Protein AF-A0A938SRJ6-F1 (afdb_monomer)

pLDDT: mean 88.6, std 13.09, range [36.12, 98.5]

Radius of gyration: 22.59 Å; Cα contacts (8 Å, |Δi|>4): 230; chains: 1; bounding box: 48×42×86 Å

Solvent-accessible surface area (backbone atoms only — not comparable to full-atom values): 13276 Å² total; per-residue (Å²): 135,85,82,79,75,79,74,80,74,81,72,75,69,64,81,88,74,80,74,77,59,93,88,55,63,58,39,62,91,54,76,92,44,53,74,89,40,70,68,36,40,35,48,50,51,52,51,52,49,50,35,39,73,71,35,48,57,42,36,46,51,25,49,54,27,57,78,69,68,32,87,68,43,75,51,17,49,50,44,50,68,70,60,79,84,87,68,61,90,83,60,88,69,85,58,56,61,95,86,41,47,44,58,61,59,54,68,66,58,54,48,43,59,56,58,71,62,39,69,66,84,83,76,55,38,51,48,88,75,54,67,32,58,40,44,34,64,63,51,51,53,52,44,43,74,74,47,45,73,58,54,88,67,63,93,93,37,91,50,82,75,53,73,47,58,66,70,62,50,32,51,45,59,52,52,49,25,46,43,58,43,47,46,41,57,63,47,96,74,42,36,82,87,29,79,90,41,43,60,32,54,53,50,24,52,57,48,45,70,74,39,52,67,35,37,63,74,69,75,106

Sequence (220 aa):
MSKKKRQPTPERPGPIRWEFGPEIPTHDFFEEQDLDDIFDVDEAVANFIFDMEHRSFLAWEAVVCHEQGVPLTRQQRAALSELINFGDPDDEQILYIDEIPRTTEPWYEIFRKIVSRLLVQPFRTLDAYTEAQHDGWRNLVHCLNKHGDGLSLPQGATSPVQVIPADLRHRLDLQDCFSELSGLGQFVGSTLESEDEQYCVDDFINILRTRKEAVEFLDL

Secondary structure (DSSP, 8-state):
----PPPPPPPPPPPP-----TTS-EE-TTTT--TTSHHHHHHHHHHHHHHHHTTHHHHHHHHHHHHTTPPPPHHHHHHHHH----S-TT-----EETTEEEESS-HHHHHHHHHTTT--SS--TTS---HIIIIIHHHHHHHHHHH-TTPPPPTT-SSGGGGS-HHHHHHHHHHTTGGGGTTTTSSTT-STTSGGGHHHHHHHHHHHTT-HHHHHHHT-

Mean predicted aligned error: 6.99 Å

Structure (mmCIF, N/CA/C/O backbone):
data_AF-A0A938SRJ6-F1
#
_entry.id   AF-A0A938SRJ6-F1
#
loop_
_atom_site.group_PDB
_atom_site.id
_atom_site.type_symbol
_atom_site.label_atom_id
_atom_site.label_alt_id
_atom_site.label_comp_id
_atom_site.label_asym_id
_atom_site.label_entity_id
_atom_site.label_seq_id
_atom_site.pdbx_PDB_ins_code
_atom_site.Cartn_x
_atom_site.Cartn_y
_atom_site.Cartn_z
_atom_site.occupancy
_atom_site.B_iso_or_equiv
_atom_site.auth_seq_id
_atom_site.auth_comp_id
_atom_site.auth_asym_id
_atom_site.auth_atom_id
_atom_site.pdbx_PDB_model_num
ATOM 1 N N . MET A 1 1 ? -13.211 -28.287 53.934 1.00 41.09 1 MET A N 1
ATOM 2 C CA . MET A 1 1 ? -12.077 -27.968 53.038 1.00 41.09 1 MET A CA 1
ATOM 3 C C . MET A 1 1 ? -12.634 -27.379 51.748 1.00 41.09 1 MET A C 1
ATOM 5 O O . MET A 1 1 ? -13.206 -28.114 50.952 1.00 41.09 1 MET A O 1
ATOM 9 N N . SER A 1 2 ? -12.571 -26.054 51.590 1.00 36.12 2 SER A N 1
ATOM 10 C CA . SER A 1 2 ? -13.092 -25.360 50.403 1.00 36.12 2 SER A CA 1
ATOM 11 C C . SER A 1 2 ? -12.205 -25.615 49.189 1.00 36.12 2 SER A C 1
ATOM 13 O O . SER A 1 2 ? -11.006 -25.343 49.219 1.00 36.12 2 SER A O 1
ATOM 15 N N . LYS A 1 3 ? -12.810 -26.116 48.109 1.00 42.12 3 LYS A N 1
ATOM 16 C CA . LYS A 1 3 ? -12.180 -26.228 46.791 1.00 42.12 3 LYS A CA 1
ATOM 17 C C . LYS A 1 3 ? -11.904 -24.814 46.268 1.00 42.12 3 LYS A C 1
ATOM 19 O O . LYS A 1 3 ? -12.839 -24.089 45.938 1.00 42.12 3 LYS A O 1
ATOM 24 N N . LYS A 1 4 ? -10.630 -24.417 46.198 1.00 42.31 4 LYS A N 1
ATOM 25 C CA . LYS A 1 4 ? -10.198 -23.222 45.457 1.00 42.31 4 LYS A CA 1
ATOM 26 C C . LYS A 1 4 ? -10.596 -23.417 43.989 1.00 42.31 4 LYS A C 1
ATOM 28 O O . LYS A 1 4 ? -10.034 -24.279 43.315 1.00 42.31 4 LYS A O 1
ATOM 33 N N . LYS A 1 5 ? -11.579 -22.646 43.509 1.00 45.59 5 LYS A N 1
ATOM 34 C CA . LYS A 1 5 ? -11.838 -22.491 42.071 1.00 45.59 5 LYS A CA 1
ATOM 35 C C . LYS A 1 5 ? -10.554 -21.945 41.444 1.00 45.59 5 LYS A C 1
ATOM 37 O O . LYS A 1 5 ? -10.059 -20.909 41.881 1.00 45.59 5 LYS A O 1
ATOM 42 N N . ARG A 1 6 ? -9.992 -22.671 40.474 1.00 44.81 6 ARG A N 1
ATOM 43 C CA . ARG A 1 6 ? -8.927 -22.144 39.616 1.00 44.81 6 ARG A CA 1
ATOM 44 C C . ARG A 1 6 ? -9.508 -20.932 38.892 1.00 44.81 6 ARG A C 1
ATOM 46 O O . ARG A 1 6 ? -10.531 -21.069 38.227 1.00 44.81 6 ARG A O 1
ATOM 53 N N . GLN A 1 7 ? -8.902 -19.764 39.087 1.00 42.81 7 GLN A N 1
ATOM 54 C CA . GLN A 1 7 ? -9.174 -18.619 38.226 1.00 42.81 7 GLN A CA 1
ATOM 55 C C . GLN A 1 7 ? -8.792 -19.006 36.791 1.00 42.81 7 GLN A C 1
ATOM 57 O O . GLN A 1 7 ? -7.764 -19.673 36.619 1.00 42.81 7 GLN A O 1
ATOM 62 N N . PRO A 1 8 ? -9.611 -18.648 35.787 1.00 44.06 8 PRO A N 1
ATOM 63 C CA . PRO A 1 8 ? -9.219 -18.809 34.399 1.00 44.06 8 PRO A CA 1
ATOM 64 C C . PRO A 1 8 ? -7.920 -18.034 34.189 1.00 44.06 8 PRO A C 1
ATOM 66 O O . PRO A 1 8 ? -7.784 -16.883 34.606 1.00 44.06 8 PRO A O 1
ATOM 69 N N . THR A 1 9 ? -6.928 -18.712 33.625 1.00 40.09 9 THR A N 1
ATOM 70 C CA . THR A 1 9 ? -5.724 -18.059 33.122 1.00 40.09 9 THR A CA 1
ATOM 71 C C . THR A 1 9 ? -6.189 -17.041 32.081 1.00 40.09 9 THR A C 1
ATOM 73 O O . THR A 1 9 ? -6.974 -17.444 31.224 1.00 40.09 9 THR A O 1
ATOM 76 N N . PRO A 1 10 ? -5.791 -15.757 32.153 1.00 41.44 10 PRO A N 1
ATOM 77 C CA . PRO A 1 10 ? -6.137 -14.807 31.106 1.00 41.44 10 PRO A CA 1
ATOM 78 C C . PRO A 1 10 ? -5.627 -15.384 29.787 1.00 41.44 10 PRO A C 1
ATOM 80 O O . PRO A 1 10 ? -4.432 -15.672 29.653 1.00 41.44 10 PRO A O 1
ATOM 83 N N . GLU A 1 11 ? -6.555 -15.656 28.869 1.00 45.69 11 GLU A N 1
ATOM 84 C CA . GLU A 1 11 ? -6.214 -16.032 27.506 1.00 45.69 11 GLU A CA 1
ATOM 85 C C . GLU A 1 11 ? -5.274 -14.951 26.984 1.00 45.69 11 GLU A C 1
ATOM 87 O O . GLU A 1 11 ? -5.519 -13.755 27.157 1.00 45.69 11 GLU A O 1
ATOM 92 N N . ARG A 1 12 ? -4.132 -15.368 26.431 1.00 43.97 12 ARG A N 1
ATOM 93 C CA . ARG A 1 12 ? -3.270 -14.421 25.731 1.00 43.97 12 ARG A CA 1
ATOM 94 C C . ARG A 1 12 ? -4.147 -13.745 24.676 1.00 43.97 12 ARG A C 1
ATOM 96 O O . ARG A 1 12 ? -4.813 -14.486 23.950 1.00 43.97 12 ARG A O 1
ATOM 103 N N . PRO A 1 13 ? -4.173 -12.406 24.605 1.00 49.62 13 PRO A N 1
ATOM 104 C CA . PRO A 1 13 ? -4.972 -11.728 23.602 1.00 49.62 13 PRO A CA 1
ATOM 105 C C . PRO A 1 13 ? -4.573 -12.272 22.231 1.00 49.62 13 PRO A C 1
ATOM 107 O O . PRO A 1 13 ? -3.384 -12.367 21.910 1.00 49.62 13 PRO A O 1
ATOM 110 N N . GLY A 1 14 ? -5.575 -12.758 21.502 1.00 63.28 14 GLY A N 1
ATOM 111 C CA . GLY A 1 14 ? -5.397 -13.285 20.157 1.00 63.28 14 GLY A CA 1
ATOM 112 C C . GLY A 1 14 ? -4.992 -12.177 19.182 1.00 63.28 14 GLY A C 1
ATOM 113 O O . GLY A 1 14 ? -4.997 -11.001 19.549 1.00 63.28 14 GLY A O 1
ATOM 114 N N . PRO A 1 15 ? -4.636 -12.535 17.939 1.00 81.69 15 PRO A N 1
ATOM 115 C CA . PRO A 1 15 ? -4.466 -11.537 16.888 1.00 81.69 15 PRO A CA 1
ATOM 116 C C . PRO A 1 15 ? -5.766 -10.741 16.700 1.00 81.69 15 PRO A C 1
ATOM 118 O O . PRO A 1 15 ? -6.855 -11.274 16.937 1.00 81.69 15 PRO A O 1
ATOM 121 N N . ILE A 1 16 ? -5.634 -9.488 16.256 1.00 89.44 16 ILE A N 1
ATOM 122 C CA . ILE A 1 16 ? -6.769 -8.644 15.860 1.00 89.44 16 ILE A CA 1
ATOM 123 C C . ILE A 1 16 ? -7.618 -9.401 14.839 1.00 89.44 16 ILE A C 1
ATOM 125 O O . ILE A 1 16 ? -7.081 -10.000 13.903 1.00 89.44 16 ILE A O 1
ATOM 129 N N . ARG A 1 17 ? -8.940 -9.368 15.012 1.00 92.38 17 ARG A N 1
ATOM 130 C CA . ARG A 1 17 ? -9.896 -9.939 14.058 1.00 92.38 17 ARG A CA 1
ATOM 131 C C . ARG A 1 17 ? -10.556 -8.819 13.271 1.00 92.38 17 ARG A C 1
ATOM 133 O O . ARG A 1 17 ? -11.255 -8.004 13.856 1.00 92.38 17 ARG A O 1
ATOM 140 N N . TRP A 1 18 ? -10.348 -8.772 11.962 1.00 94.94 18 TRP A N 1
ATOM 141 C CA . TRP A 1 18 ? -10.950 -7.746 11.106 1.00 94.94 18 TRP A CA 1
ATOM 142 C C . TRP A 1 18 ? -12.279 -8.235 10.515 1.00 94.94 18 TRP A C 1
ATOM 144 O O . TRP A 1 18 ? -12.433 -8.376 9.310 1.00 94.94 18 TRP A O 1
ATOM 154 N N . GLU A 1 19 ? -13.213 -8.590 11.395 1.00 93.25 19 GLU A N 1
ATOM 155 C CA . GLU A 1 19 ? -14.543 -9.094 11.044 1.00 93.25 19 GLU A CA 1
ATOM 156 C C . GLU A 1 19 ? -15.575 -8.342 11.881 1.00 93.25 19 GLU A C 1
ATOM 158 O O . GLU A 1 19 ? -15.439 -8.255 13.105 1.00 93.25 19 GLU A O 1
ATOM 163 N N . PHE A 1 20 ? -16.608 -7.811 11.231 1.00 93.19 20 PHE A N 1
ATOM 164 C CA . PHE A 1 20 ? -17.605 -6.966 11.879 1.00 93.19 20 PHE A CA 1
ATOM 165 C C . PHE A 1 20 ? -19.022 -7.471 11.593 1.00 93.19 20 PHE A C 1
ATOM 167 O O . PHE A 1 20 ? -19.297 -8.009 10.518 1.00 93.19 20 PHE A O 1
ATOM 174 N N . GLY A 1 21 ? -19.912 -7.335 12.579 1.00 92.00 21 GLY A N 1
ATOM 175 C CA . GLY A 1 21 ? -21.330 -7.646 12.414 1.00 92.00 21 GLY A CA 1
ATOM 176 C C . GLY A 1 21 ? -22.038 -6.636 11.499 1.00 92.00 21 GLY A C 1
ATOM 177 O O . GLY A 1 21 ? -21.506 -5.552 11.256 1.00 92.00 21 GLY A O 1
ATOM 178 N N . PRO A 1 22 ? -23.240 -6.962 10.989 1.00 91.56 22 PRO A N 1
ATOM 179 C CA . PRO A 1 22 ? -24.001 -6.094 10.081 1.00 91.56 22 PRO A CA 1
ATOM 180 C C . PRO A 1 22 ? -24.401 -4.739 10.689 1.00 91.56 22 PRO A C 1
ATOM 182 O O . PRO A 1 22 ? -24.798 -3.833 9.964 1.00 91.56 22 PRO A O 1
ATOM 185 N N . GLU A 1 23 ? -24.346 -4.609 12.012 1.00 91.06 23 GLU A N 1
ATOM 186 C CA . GLU A 1 23 ? -24.595 -3.375 12.754 1.00 91.06 23 GLU A CA 1
ATOM 187 C C . GLU A 1 23 ? -23.429 -2.377 12.715 1.00 91.06 23 GLU A C 1
ATOM 189 O O . GLU A 1 23 ? -23.626 -1.206 13.033 1.00 91.06 23 GLU A O 1
ATOM 194 N N . ILE A 1 24 ? -22.231 -2.822 12.326 1.00 93.38 24 ILE A N 1
ATOM 195 C CA . ILE A 1 24 ? -21.035 -1.984 12.282 1.00 93.38 24 ILE A CA 1
ATOM 196 C C . ILE A 1 24 ? -20.837 -1.478 10.855 1.00 93.38 24 ILE A C 1
ATOM 198 O O . ILE A 1 24 ? -20.603 -2.291 9.956 1.00 93.38 24 ILE A O 1
ATOM 202 N N . PRO A 1 25 ? -20.904 -0.156 10.623 1.00 95.25 25 PRO A N 1
ATOM 203 C CA . PRO A 1 25 ? -20.661 0.386 9.303 1.00 95.25 25 PRO A CA 1
ATOM 204 C C . PRO A 1 25 ? -19.203 0.143 8.918 1.00 95.25 25 PRO A C 1
ATOM 206 O O . PRO A 1 25 ? -18.277 0.364 9.704 1.00 95.25 25 PRO A O 1
ATOM 209 N N . THR A 1 26 ? -19.017 -0.304 7.685 1.00 97.06 26 THR A N 1
ATOM 210 C CA . THR A 1 26 ? -17.718 -0.421 7.034 1.00 97.06 26 THR A CA 1
ATOM 211 C C . THR A 1 26 ? -17.811 0.190 5.645 1.00 97.06 26 THR A C 1
ATOM 213 O O . THR A 1 26 ? -18.906 0.272 5.085 1.00 97.06 26 THR A O 1
ATOM 216 N N . HIS A 1 27 ? -16.685 0.636 5.098 1.00 95.94 27 HIS A N 1
ATOM 217 C CA . HIS A 1 27 ? -16.593 1.012 3.688 1.00 95.94 27 HIS A CA 1
ATOM 218 C C . HIS A 1 27 ? -15.568 0.128 2.978 1.00 95.94 27 HIS A C 1
ATOM 220 O O . HIS A 1 27 ? -14.584 -0.308 3.586 1.00 95.94 27 HIS A O 1
ATOM 226 N N . ASP A 1 28 ? -15.818 -0.161 1.704 1.00 96.75 28 ASP A N 1
ATOM 227 C CA . ASP A 1 28 ? -14.819 -0.777 0.839 1.00 96.75 28 ASP A CA 1
ATOM 228 C C . ASP A 1 28 ? -13.843 0.309 0.387 1.00 96.75 28 ASP A C 1
ATOM 230 O O . ASP A 1 28 ? -14.252 1.331 -0.157 1.00 96.75 28 ASP A O 1
ATOM 23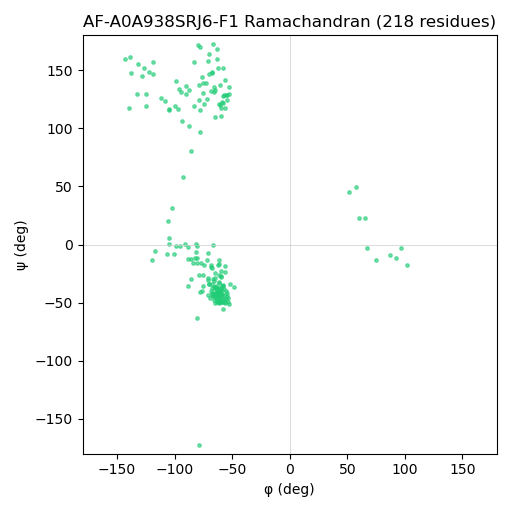4 N N . PHE A 1 29 ? -12.551 0.097 0.632 1.00 97.75 29 PHE A N 1
ATOM 235 C CA . PHE A 1 29 ? -11.512 1.052 0.252 1.00 97.75 29 PHE A CA 1
ATOM 236 C C . PHE A 1 29 ? -11.491 1.299 -1.266 1.00 97.75 29 PHE A C 1
ATOM 238 O O . PHE A 1 29 ? -11.124 2.385 -1.697 1.00 97.75 29 PHE A O 1
ATOM 245 N N . PHE A 1 30 ? -11.917 0.307 -2.057 1.00 97.44 30 PHE A N 1
ATOM 246 C CA . PHE A 1 30 ? -11.961 0.374 -3.517 1.00 97.44 30 PHE A CA 1
ATOM 247 C C . PHE A 1 30 ? -13.385 0.550 -4.068 1.00 97.44 30 PHE A C 1
ATOM 249 O O . PHE A 1 30 ? -13.621 0.218 -5.224 1.00 97.44 30 PHE A O 1
ATOM 256 N N . GLU A 1 31 ? -14.356 1.027 -3.272 1.00 93.75 31 GLU A N 1
ATOM 257 C CA . GLU A 1 31 ? -15.773 1.107 -3.690 1.00 93.75 31 GLU A CA 1
ATOM 258 C C . GLU A 1 31 ? -15.972 1.833 -5.035 1.00 93.75 31 GLU A C 1
ATOM 260 O O . GLU A 1 31 ? -16.836 1.451 -5.826 1.00 93.75 31 GLU A O 1
ATOM 265 N N . GLU A 1 32 ? -15.144 2.844 -5.310 1.00 91.88 32 GLU A N 1
ATOM 266 C CA . GLU A 1 32 ? -15.195 3.658 -6.529 1.00 91.88 32 GLU A CA 1
ATOM 267 C C . GLU A 1 32 ? -14.082 3.331 -7.547 1.00 91.88 32 GLU A C 1
ATOM 269 O O . GLU A 1 32 ? -13.985 4.017 -8.559 1.00 91.88 32 GLU A O 1
ATOM 274 N N . GLN A 1 33 ? -13.257 2.299 -7.312 1.00 93.75 33 GLN A N 1
ATOM 275 C CA . GLN A 1 33 ? -12.060 1.993 -8.115 1.00 93.75 33 GLN A CA 1
ATOM 276 C C . GLN A 1 33 ? -12.069 0.559 -8.668 1.00 93.75 33 GLN A C 1
ATOM 278 O O . GLN A 1 33 ? -12.185 -0.417 -7.923 1.00 93.75 33 GLN A O 1
ATOM 283 N N . ASP A 1 34 ? -11.843 0.410 -9.973 1.00 95.38 34 ASP A N 1
ATOM 284 C CA . ASP A 1 34 ? -11.536 -0.864 -10.619 1.00 95.38 34 ASP A CA 1
ATOM 285 C C . ASP A 1 34 ? -10.017 -1.056 -10.726 1.00 95.38 34 ASP A C 1
ATOM 287 O O . ASP A 1 34 ? -9.350 -0.475 -11.572 1.00 95.38 34 ASP A O 1
ATOM 291 N N . LEU A 1 35 ? -9.450 -1.941 -9.905 1.00 94.81 35 LEU A N 1
ATOM 292 C CA . LEU A 1 35 ? -8.010 -2.234 -9.917 1.00 94.81 35 LEU A CA 1
ATOM 293 C C . LEU A 1 35 ? -7.500 -2.936 -11.197 1.00 94.81 35 LEU A C 1
ATOM 295 O O . LEU A 1 35 ? -6.308 -3.254 -11.277 1.00 94.81 35 LEU A O 1
ATOM 299 N N . ASP A 1 36 ? -8.371 -3.233 -12.166 1.00 93.50 36 ASP A N 1
ATOM 300 C CA . ASP A 1 36 ? -7.972 -3.614 -13.524 1.00 93.50 36 ASP A CA 1
ATOM 301 C C . ASP A 1 36 ? -7.798 -2.391 -14.466 1.00 93.50 36 ASP A C 1
ATOM 303 O O . ASP A 1 36 ? -7.189 -2.539 -15.531 1.00 93.50 36 ASP A O 1
ATOM 307 N N . ASP A 1 37 ? -8.253 -1.192 -14.076 1.00 94.25 37 ASP A N 1
ATOM 308 C CA . ASP A 1 37 ? -7.955 0.091 -14.729 1.00 94.25 37 ASP A CA 1
ATOM 309 C C . ASP A 1 37 ? -6.694 0.734 -14.118 1.00 94.25 37 ASP A C 1
ATOM 311 O O . ASP A 1 37 ? -6.541 0.878 -12.906 1.00 94.25 37 ASP A O 1
ATOM 315 N N . ILE A 1 38 ? -5.756 1.138 -14.975 1.00 89.81 38 ILE A N 1
ATOM 316 C CA . ILE A 1 38 ? -4.479 1.733 -14.561 1.00 89.81 38 ILE A CA 1
ATOM 317 C C . ILE A 1 38 ? -4.642 3.099 -13.881 1.00 89.81 38 ILE A C 1
ATOM 319 O O . ILE A 1 38 ? -3.819 3.444 -13.036 1.00 89.81 38 ILE A O 1
ATOM 323 N N . PHE A 1 39 ? -5.675 3.873 -14.227 1.00 92.69 39 PHE A N 1
ATOM 324 C CA . PHE A 1 39 ? -5.922 5.179 -13.609 1.00 92.69 39 PHE A CA 1
ATOM 325 C C . PHE A 1 39 ? -6.499 5.027 -12.200 1.00 92.69 39 PHE A C 1
ATOM 327 O O . PHE A 1 39 ? -6.116 5.761 -11.291 1.00 92.69 39 PHE A O 1
ATOM 334 N N . ASP A 1 40 ? -7.329 4.009 -11.996 1.00 96.38 40 ASP A N 1
ATOM 335 C CA . ASP A 1 40 ? -7.883 3.682 -10.684 1.00 96.38 40 ASP A CA 1
ATOM 336 C C . ASP A 1 40 ? -6.802 3.103 -9.756 1.00 96.38 40 ASP A C 1
ATOM 338 O O . ASP A 1 40 ? -6.843 3.308 -8.543 1.00 96.38 40 ASP A O 1
ATOM 342 N N . VAL A 1 41 ? -5.774 2.438 -10.305 1.00 96.69 41 VAL A N 1
ATOM 343 C CA . VAL A 1 41 ? -4.582 2.034 -9.537 1.00 96.69 41 VAL A CA 1
ATOM 344 C C . VAL A 1 41 ? -3.781 3.251 -9.055 1.00 96.69 41 VAL A C 1
ATOM 346 O O . VAL A 1 41 ? -3.350 3.255 -7.900 1.00 96.69 41 VAL A O 1
ATOM 349 N N . ASP A 1 42 ? -3.593 4.281 -9.889 1.00 96.25 42 ASP A N 1
ATOM 350 C CA . ASP A 1 42 ? -2.955 5.544 -9.475 1.00 96.25 42 ASP A CA 1
ATOM 351 C C . ASP A 1 42 ? -3.719 6.191 -8.314 1.00 96.25 42 ASP A C 1
ATOM 353 O O . ASP A 1 42 ? -3.125 6.559 -7.294 1.00 96.25 42 ASP A O 1
ATOM 357 N N . GLU A 1 43 ? -5.044 6.272 -8.436 1.00 97.12 43 GLU A N 1
ATOM 358 C CA . GLU A 1 43 ? -5.901 6.828 -7.395 1.00 97.12 43 GLU A CA 1
ATOM 359 C C . GLU A 1 43 ? -5.850 5.995 -6.105 1.00 97.12 43 GLU A C 1
ATOM 361 O O . GLU A 1 43 ? -5.676 6.544 -5.016 1.00 97.12 43 GLU A O 1
ATOM 366 N N . ALA A 1 44 ? -5.893 4.666 -6.209 1.00 98.00 44 ALA A N 1
ATOM 367 C CA . ALA A 1 44 ? -5.774 3.775 -5.061 1.00 98.00 44 ALA A CA 1
ATOM 368 C C . ALA A 1 44 ? -4.427 3.928 -4.329 1.00 98.00 44 ALA A C 1
ATOM 370 O O . ALA A 1 44 ? -4.385 3.908 -3.095 1.00 98.00 44 ALA A O 1
ATOM 371 N N . VAL A 1 45 ? -3.320 4.110 -5.062 1.00 98.12 45 VAL A N 1
ATOM 372 C CA . VAL A 1 45 ? -2.005 4.409 -4.469 1.00 98.12 45 VAL A CA 1
ATOM 373 C C . VAL A 1 45 ? -2.039 5.742 -3.725 1.00 98.12 45 VAL A C 1
ATOM 375 O O . VAL A 1 45 ? -1.585 5.806 -2.579 1.00 98.12 45 VAL A O 1
ATOM 378 N N . ALA A 1 46 ? -2.583 6.789 -4.348 1.00 97.81 46 ALA A N 1
ATOM 379 C CA . ALA A 1 46 ? -2.676 8.116 -3.747 1.00 97.81 46 ALA A CA 1
ATOM 380 C C . ALA A 1 46 ? -3.531 8.105 -2.469 1.00 97.81 46 ALA A C 1
ATOM 382 O O . ALA A 1 46 ? -3.087 8.602 -1.432 1.00 97.81 46 ALA A O 1
ATOM 383 N N . ASN A 1 47 ? -4.700 7.463 -2.510 1.00 97.81 47 ASN A N 1
ATOM 384 C CA . ASN A 1 47 ? -5.600 7.323 -1.367 1.00 97.81 47 ASN A CA 1
ATOM 385 C C . ASN A 1 47 ? -4.951 6.526 -0.230 1.00 97.81 47 ASN A C 1
ATOM 387 O O . ASN A 1 47 ? -5.041 6.913 0.935 1.00 97.81 47 ASN A O 1
ATOM 391 N N . PHE A 1 48 ? -4.217 5.455 -0.547 1.00 98.44 48 PHE A N 1
ATOM 392 C CA . PHE A 1 48 ? -3.550 4.657 0.481 1.00 98.44 48 PHE A CA 1
ATOM 393 C C . PHE A 1 48 ? -2.448 5.457 1.180 1.00 98.44 48 PHE A C 1
ATOM 395 O O . PHE A 1 48 ? -2.317 5.411 2.405 1.00 98.44 48 PHE A O 1
ATOM 402 N N . ILE A 1 49 ? -1.657 6.211 0.409 1.00 98.50 49 IL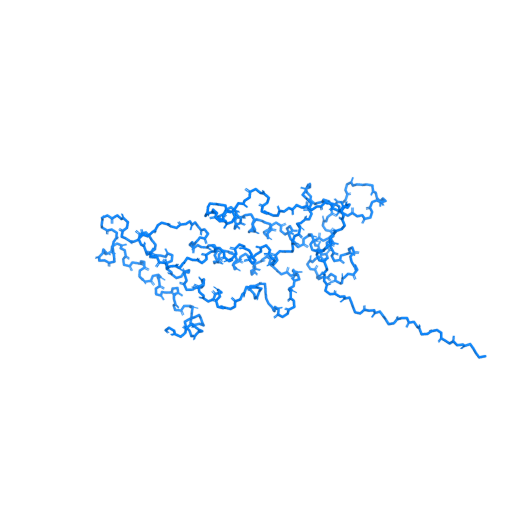E A N 1
ATOM 403 C CA . ILE A 1 49 ? -0.643 7.114 0.960 1.00 98.50 49 ILE A CA 1
ATOM 404 C C . ILE A 1 49 ? -1.312 8.178 1.830 1.00 98.50 49 ILE A C 1
ATOM 406 O O . ILE A 1 49 ? -0.859 8.399 2.953 1.00 98.50 49 ILE A O 1
ATOM 410 N N . PHE A 1 50 ? -2.400 8.785 1.355 1.00 97.94 50 PHE A N 1
ATOM 411 C CA . PHE A 1 50 ? -3.151 9.790 2.100 1.00 97.94 50 P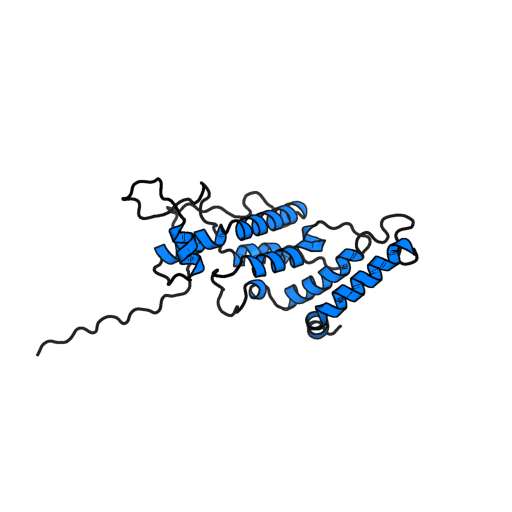HE A CA 1
ATOM 412 C C . PHE A 1 50 ? -3.614 9.257 3.464 1.00 97.94 50 PHE A C 1
ATOM 414 O O . PHE A 1 50 ? -3.335 9.887 4.486 1.00 97.94 50 PHE A O 1
ATOM 421 N N . ASP A 1 51 ? -4.227 8.074 3.511 1.00 97.69 51 ASP A N 1
ATOM 422 C CA . ASP A 1 51 ? -4.716 7.470 4.757 1.00 97.69 51 ASP A CA 1
ATOM 423 C C . ASP A 1 51 ? -3.598 7.064 5.721 1.00 97.69 51 ASP A C 1
ATOM 425 O O . ASP A 1 51 ? -3.736 7.172 6.945 1.00 97.69 51 ASP A O 1
ATOM 429 N N . MET A 1 52 ? -2.454 6.629 5.196 1.00 97.75 52 MET A N 1
ATOM 430 C CA . MET A 1 52 ? -1.262 6.385 6.006 1.00 97.75 52 MET A CA 1
ATOM 431 C C . MET A 1 52 ? -0.715 7.689 6.604 1.00 97.75 52 MET A C 1
ATOM 433 O O . MET A 1 52 ? -0.395 7.742 7.796 1.00 97.75 52 MET A O 1
ATOM 437 N N . GLU A 1 53 ? -0.626 8.756 5.807 1.00 97.69 53 GLU A N 1
ATOM 438 C CA . GLU A 1 53 ? -0.118 10.060 6.242 1.00 97.69 53 GLU A CA 1
ATOM 439 C C . GLU A 1 53 ? -1.003 10.705 7.312 1.00 97.69 53 GLU A C 1
ATOM 441 O O . GLU A 1 53 ? -0.484 11.211 8.314 1.00 97.69 53 GLU A O 1
ATOM 446 N N . HIS A 1 54 ? -2.323 10.606 7.144 1.00 95.94 54 HIS A N 1
ATOM 447 C CA . HIS A 1 54 ? -3.328 11.102 8.088 1.00 95.94 54 HIS A CA 1
ATOM 448 C C . HIS A 1 54 ? -3.576 10.150 9.261 1.00 95.94 54 HIS A C 1
ATOM 450 O O . HIS A 1 54 ? -4.345 10.467 10.164 1.00 95.94 54 HIS A O 1
ATOM 456 N N . ARG A 1 55 ? -2.862 9.017 9.307 1.00 95.75 55 ARG A N 1
ATOM 457 C CA . ARG A 1 55 ? -2.966 7.997 10.359 1.00 95.75 55 ARG A CA 1
ATOM 458 C C . ARG A 1 55 ? -4.365 7.379 10.474 1.00 95.75 55 ARG A C 1
ATOM 460 O O . ARG A 1 55 ? -4.663 6.798 11.519 1.00 95.75 55 ARG A O 1
ATOM 467 N N . SER A 1 56 ? -5.175 7.428 9.416 1.00 96.44 56 SER A N 1
ATOM 468 C CA . SER A 1 56 ? -6.521 6.845 9.355 1.00 96.44 56 SER A CA 1
ATOM 469 C C . SER A 1 56 ? -6.486 5.364 9.740 1.00 96.44 56 SER A C 1
ATOM 471 O O . SER A 1 56 ? -7.191 4.932 10.654 1.00 96.44 56 SER A O 1
ATOM 473 N N . PHE A 1 57 ? -5.575 4.593 9.131 1.00 97.31 57 PHE A N 1
ATOM 474 C CA . PHE A 1 57 ? -5.401 3.172 9.450 1.00 97.31 57 PHE A CA 1
ATOM 475 C C . PHE A 1 57 ? -5.013 2.937 10.913 1.00 97.31 57 PHE A C 1
ATOM 477 O O . PHE A 1 57 ? -5.550 2.040 11.558 1.00 97.31 57 PHE A O 1
ATOM 484 N N . LEU A 1 58 ? -4.108 3.754 11.464 1.00 97.00 58 LEU A N 1
ATOM 485 C CA . LEU A 1 58 ? -3.646 3.611 12.846 1.00 97.00 58 LEU A CA 1
ATOM 486 C C . LEU A 1 58 ? -4.762 3.923 13.849 1.00 97.00 58 LEU A C 1
ATOM 488 O O . LEU A 1 58 ? -4.895 3.216 14.849 1.00 97.00 58 LEU A O 1
ATOM 492 N N . ALA A 1 59 ? -5.546 4.971 13.590 1.00 96.94 59 ALA A N 1
ATOM 493 C CA . ALA A 1 59 ? -6.676 5.357 14.424 1.00 96.94 59 ALA A CA 1
ATOM 494 C C . ALA A 1 59 ? -7.740 4.254 14.438 1.00 96.94 59 ALA A C 1
ATOM 496 O O . ALA A 1 59 ? -8.147 3.805 15.512 1.00 96.94 59 ALA A O 1
ATOM 497 N N . TRP A 1 60 ? -8.112 3.741 13.263 1.00 97.38 60 TRP A N 1
ATOM 498 C CA . TRP A 1 60 ? -9.077 2.650 13.164 1.00 97.38 60 TRP A CA 1
ATOM 499 C C . TRP A 1 60 ? -8.594 1.363 13.812 1.00 97.38 60 TRP A C 1
ATOM 501 O O . TRP A 1 60 ? -9.334 0.731 14.563 1.00 97.38 60 TRP A O 1
ATOM 511 N N . GLU A 1 61 ? -7.337 0.989 13.594 1.00 96.00 61 GLU A N 1
ATOM 512 C CA . GLU A 1 61 ? -6.776 -0.197 14.227 1.00 96.00 61 GLU A CA 1
ATOM 513 C C . GLU A 1 61 ? -6.725 -0.056 15.758 1.00 96.00 61 GLU A C 1
ATOM 515 O O . GLU A 1 61 ? -6.986 -1.020 16.479 1.00 96.00 61 GLU A O 1
ATOM 520 N N . ALA A 1 62 ? -6.463 1.149 16.278 1.00 95.62 62 ALA A N 1
ATOM 521 C CA . ALA A 1 62 ? -6.517 1.421 17.711 1.00 95.62 62 ALA A CA 1
ATOM 522 C C . ALA A 1 62 ? -7.930 1.241 18.291 1.00 95.62 62 ALA A C 1
ATOM 524 O O . ALA A 1 62 ? -8.070 0.649 19.364 1.00 95.62 62 ALA A O 1
ATOM 525 N N . VAL A 1 63 ? -8.968 1.699 17.581 1.00 95.12 63 VAL A N 1
ATOM 526 C CA . VAL A 1 63 ? -10.375 1.475 17.958 1.00 95.12 63 VAL A CA 1
ATOM 527 C C . VAL A 1 63 ? -10.689 -0.019 17.981 1.00 95.12 63 VAL A C 1
ATOM 529 O O . VAL A 1 63 ? -11.153 -0.530 18.998 1.00 95.12 63 VAL A O 1
ATOM 532 N N . VAL A 1 64 ? -10.356 -0.748 16.913 1.00 94.88 64 VAL A N 1
ATOM 533 C CA . VAL A 1 64 ? -10.631 -2.190 16.808 1.00 94.88 64 VAL A CA 1
ATOM 534 C C . VAL A 1 64 ? -9.902 -2.981 17.903 1.00 94.88 64 VAL A C 1
ATOM 536 O O . VAL A 1 64 ? -10.492 -3.856 18.540 1.00 94.88 64 VAL A O 1
ATOM 539 N N . CYS A 1 65 ? -8.639 -2.651 18.189 1.00 93.50 65 CYS A N 1
ATOM 540 C CA . CYS A 1 65 ? -7.900 -3.235 19.309 1.00 93.50 65 CYS A CA 1
ATOM 541 C C . CYS A 1 65 ? -8.588 -2.981 20.652 1.00 93.50 65 CYS A C 1
ATOM 543 O O . CYS A 1 65 ? -8.683 -3.893 21.475 1.00 93.50 65 CYS A O 1
ATOM 545 N N . HIS A 1 66 ? -9.050 -1.750 20.883 1.00 92.81 66 HIS A N 1
ATOM 546 C CA . HIS A 1 66 ? -9.721 -1.370 22.119 1.00 92.81 66 HIS A CA 1
ATOM 547 C C . HIS A 1 66 ? -11.031 -2.143 22.311 1.00 92.81 66 HIS A C 1
ATOM 549 O O . HIS A 1 66 ? -11.208 -2.774 23.354 1.00 92.81 66 HIS A O 1
ATOM 555 N N . GLU A 1 67 ? -11.886 -2.172 21.285 1.00 91.94 67 GLU A N 1
ATOM 556 C CA . GLU A 1 67 ? -13.162 -2.903 21.276 1.00 91.94 67 GLU A CA 1
ATOM 557 C C . GLU A 1 67 ? -12.969 -4.410 21.530 1.00 91.94 67 GLU A C 1
ATOM 559 O O . GLU A 1 67 ? -13.768 -5.043 22.219 1.00 91.94 67 GLU A O 1
ATOM 564 N N . GLN A 1 68 ? -11.879 -4.998 21.024 1.00 91.81 68 GLN A N 1
ATOM 565 C CA . GLN A 1 68 ? -11.568 -6.425 21.187 1.00 91.81 68 GLN A CA 1
ATOM 566 C C . GLN A 1 68 ? -10.762 -6.753 22.454 1.00 91.81 68 GLN A C 1
ATOM 568 O O . GLN A 1 68 ? -10.455 -7.922 22.706 1.00 91.81 68 GLN A O 1
ATOM 573 N N . GLY A 1 69 ? -10.377 -5.750 23.249 1.00 90.69 69 GLY A N 1
ATOM 574 C CA . GLY A 1 69 ? -9.515 -5.939 24.418 1.00 90.69 69 GLY A CA 1
ATOM 575 C C . GLY A 1 69 ? -8.092 -6.409 24.076 1.00 90.69 69 GLY A C 1
ATOM 576 O O . GLY A 1 69 ? -7.416 -7.008 24.919 1.00 90.69 69 GLY A O 1
ATOM 577 N N . VAL A 1 70 ? -7.623 -6.154 22.851 1.00 92.00 70 VAL A N 1
ATOM 578 C CA . VAL A 1 70 ? -6.249 -6.437 22.420 1.00 92.00 70 VAL A CA 1
ATOM 579 C C . VAL A 1 70 ? -5.317 -5.331 22.944 1.00 92.00 70 VAL A C 1
ATOM 581 O O . VAL A 1 70 ? -5.665 -4.149 22.901 1.00 92.00 70 VAL A O 1
ATOM 584 N N . PRO A 1 71 ? -4.123 -5.667 23.469 1.00 91.94 71 PRO A N 1
ATOM 585 C CA . PRO A 1 71 ? -3.174 -4.673 23.949 1.00 91.94 71 PRO A CA 1
ATOM 586 C C . PRO A 1 71 ? -2.764 -3.678 22.862 1.00 91.94 71 PRO A C 1
ATOM 588 O O . PRO A 1 71 ? -2.178 -4.057 21.853 1.00 91.94 71 PRO A O 1
ATOM 591 N N . LEU A 1 72 ? -2.998 -2.397 23.137 1.00 92.69 72 LEU A N 1
ATOM 592 C CA . LEU A 1 72 ? -2.597 -1.297 22.265 1.00 92.69 72 LEU A CA 1
ATOM 593 C C . LEU A 1 72 ? -1.082 -1.068 22.308 1.00 92.69 72 LEU A C 1
ATOM 595 O O . LEU A 1 72 ? -0.477 -1.014 23.393 1.00 92.69 72 LEU A O 1
ATOM 599 N N . THR A 1 73 ? -0.493 -0.808 21.143 1.00 93.06 73 THR A N 1
ATOM 600 C CA . THR A 1 73 ? 0.837 -0.203 21.022 1.00 93.06 73 THR A CA 1
ATOM 601 C C . THR A 1 73 ? 0.838 1.215 21.606 1.00 93.06 73 THR A C 1
ATOM 603 O O . THR A 1 73 ? -0.203 1.798 21.932 1.00 93.06 73 THR A O 1
ATOM 606 N N . ARG A 1 74 ? 2.026 1.804 21.785 1.00 94.44 74 ARG A N 1
ATOM 607 C CA . ARG A 1 74 ? 2.136 3.181 22.292 1.00 94.44 74 ARG A CA 1
ATOM 608 C C . ARG A 1 74 ? 1.480 4.176 21.327 1.00 94.44 74 ARG A C 1
ATOM 610 O O . ARG A 1 74 ? 0.815 5.100 21.780 1.00 94.44 74 ARG A O 1
ATOM 617 N N . GLN A 1 75 ? 1.682 3.971 20.032 1.00 94.25 75 GLN A N 1
ATOM 618 C CA . GLN A 1 75 ? 1.200 4.805 18.940 1.00 94.25 75 GLN A CA 1
ATOM 619 C C . GLN A 1 75 ? -0.321 4.693 18.813 1.00 94.25 75 GLN A C 1
ATOM 621 O O . GLN A 1 75 ? -0.994 5.716 18.802 1.00 94.25 75 GLN A O 1
ATOM 626 N N . GLN A 1 76 ? -0.869 3.474 18.848 1.00 95.38 76 GLN A N 1
ATOM 627 C CA . GLN A 1 76 ? -2.319 3.253 18.867 1.00 95.38 76 GLN A CA 1
ATOM 628 C C . GLN A 1 76 ? -2.979 3.909 20.085 1.00 95.38 76 GLN A C 1
ATOM 630 O O . GLN A 1 76 ? -4.011 4.556 19.965 1.00 95.38 76 GLN A O 1
ATOM 635 N N . ARG A 1 77 ? -2.369 3.797 21.273 1.00 95.38 77 ARG A N 1
ATOM 636 C CA . ARG A 1 77 ? -2.902 4.444 22.481 1.00 95.38 77 ARG A CA 1
ATOM 637 C C . ARG A 1 77 ? -2.907 5.969 22.367 1.00 95.38 77 ARG A C 1
ATOM 639 O O . ARG A 1 77 ? -3.833 6.595 22.868 1.00 95.38 77 ARG A O 1
ATOM 646 N N . ALA A 1 78 ? -1.881 6.545 21.740 1.00 94.75 78 ALA A N 1
ATOM 647 C CA . ALA A 1 78 ? -1.829 7.977 21.468 1.00 94.75 78 ALA A CA 1
ATOM 648 C C . ALA A 1 78 ? -2.933 8.388 20.482 1.00 94.75 78 ALA A C 1
ATOM 650 O O . ALA A 1 78 ? -3.721 9.265 20.819 1.00 94.75 78 ALA A O 1
ATOM 651 N N . ALA A 1 79 ? -3.060 7.687 19.350 1.00 94.19 79 ALA A N 1
ATOM 652 C CA . ALA A 1 79 ? -4.103 7.944 18.355 1.00 94.19 79 ALA A CA 1
ATOM 653 C C . ALA A 1 79 ? -5.513 7.858 18.966 1.00 94.19 79 ALA A C 1
ATOM 655 O O . ALA A 1 79 ? -6.308 8.776 18.813 1.00 94.19 79 ALA A O 1
ATOM 656 N N . LEU A 1 80 ? -5.795 6.813 19.754 1.00 93.06 80 LEU A N 1
ATOM 657 C CA . LEU A 1 80 ? -7.082 6.655 20.436 1.00 93.06 80 LEU A CA 1
ATOM 658 C C . LEU A 1 80 ? -7.369 7.798 21.423 1.00 93.06 80 LEU A C 1
ATOM 660 O O . LEU A 1 80 ? -8.509 8.226 21.551 1.00 93.06 80 LEU A O 1
ATOM 664 N N . SER A 1 81 ? -6.347 8.299 22.126 1.00 91.62 81 SER A N 1
ATOM 665 C CA . SER A 1 81 ? -6.507 9.398 23.091 1.00 91.62 81 SER A CA 1
ATOM 666 C C . SER A 1 81 ? -6.716 10.772 22.452 1.00 91.62 81 SER A C 1
ATOM 668 O O . SER A 1 81 ? -7.148 11.694 23.140 1.00 91.62 81 SER A O 1
ATOM 670 N N . GLU A 1 82 ? -6.383 10.914 21.169 1.00 91.88 82 GLU A N 1
ATOM 671 C CA . GLU A 1 82 ? -6.582 12.143 20.397 1.00 91.88 82 GLU A CA 1
ATOM 672 C C . GLU A 1 82 ? -8.008 12.237 19.828 1.00 91.88 82 GLU A C 1
ATOM 674 O O . GLU A 1 82 ? -8.443 13.332 19.472 1.00 91.88 82 GLU A O 1
ATOM 679 N N . LEU A 1 83 ? -8.757 11.126 19.794 1.00 90.56 83 LEU A N 1
ATOM 680 C CA . LEU A 1 83 ? -10.142 11.116 19.328 1.00 90.56 83 LEU A CA 1
ATOM 681 C C . LEU A 1 83 ? -11.057 11.878 20.292 1.00 90.56 83 LEU A C 1
ATOM 683 O O . LEU A 1 83 ? -11.063 11.651 21.504 1.00 90.56 83 LEU A O 1
ATOM 687 N N . ILE A 1 84 ? -11.880 12.760 19.728 1.00 83.12 84 ILE A N 1
ATOM 688 C CA . ILE A 1 84 ? -12.897 13.515 20.458 1.00 83.12 84 ILE A CA 1
ATOM 689 C C . ILE A 1 84 ? -14.257 12.900 20.132 1.00 83.12 84 ILE A C 1
ATOM 691 O O . ILE A 1 84 ? -14.702 12.949 18.988 1.00 83.12 84 ILE A O 1
ATOM 695 N N . ASN A 1 85 ? -14.924 12.331 21.137 1.00 79.44 85 ASN A N 1
ATOM 696 C CA . ASN A 1 85 ? -16.283 11.822 20.978 1.00 79.44 85 ASN A CA 1
ATOM 697 C C . ASN A 1 85 ? -17.296 12.970 21.138 1.00 79.44 85 ASN A C 1
ATOM 699 O O . ASN A 1 85 ? -17.360 13.599 22.196 1.00 79.44 85 ASN A O 1
ATOM 703 N N . PHE A 1 86 ? -18.073 13.235 20.086 1.00 77.12 86 PHE A N 1
ATOM 704 C CA . PHE A 1 86 ? -19.180 14.200 20.088 1.00 77.12 86 PHE A CA 1
ATOM 705 C C . PHE A 1 86 ? -20.564 13.544 20.280 1.00 77.12 86 PHE A C 1
ATOM 707 O O . PHE A 1 86 ? -21.568 14.257 20.298 1.00 77.12 86 PHE A O 1
ATOM 714 N N . GLY A 1 87 ? -20.623 12.212 20.392 1.00 70.12 87 GLY A N 1
ATOM 715 C CA . GLY A 1 87 ? -21.835 11.424 20.633 1.00 70.12 87 GLY A CA 1
ATOM 716 C C . GLY A 1 87 ? -22.294 11.424 22.093 1.00 70.12 87 GLY A C 1
ATOM 717 O O . GLY A 1 87 ? -21.772 12.170 22.929 1.00 70.12 87 GLY A O 1
ATOM 718 N N . ASP A 1 88 ? -23.295 10.594 22.399 1.00 70.50 88 ASP A N 1
ATOM 719 C CA . ASP A 1 88 ? -23.740 10.409 23.780 1.00 70.50 88 ASP A CA 1
ATOM 720 C C . ASP A 1 88 ? -22.595 9.758 24.580 1.00 70.50 88 ASP A C 1
ATOM 722 O O . ASP A 1 88 ? -21.984 8.804 24.097 1.00 70.50 88 ASP A O 1
ATOM 726 N N . PRO A 1 89 ? -22.241 10.244 25.782 1.00 64.88 89 PRO A N 1
ATOM 727 C CA . PRO A 1 89 ? -21.275 9.562 26.642 1.00 64.88 89 PRO A CA 1
ATOM 728 C C . PRO A 1 89 ? -21.643 8.105 26.971 1.00 64.88 89 PRO A C 1
ATOM 730 O O . PRO A 1 89 ? -20.753 7.359 27.382 1.00 64.88 89 PRO A O 1
ATOM 733 N N . ASP A 1 90 ? -22.908 7.709 26.797 1.00 67.75 90 ASP A N 1
ATOM 734 C CA . ASP A 1 90 ? -23.362 6.321 26.933 1.00 67.75 90 ASP A CA 1
ATOM 735 C C . ASP A 1 90 ? -23.083 5.460 25.673 1.00 67.75 90 ASP A C 1
ATOM 737 O O . ASP A 1 90 ? -23.177 4.230 25.740 1.00 67.75 90 ASP A O 1
ATOM 741 N N . ASP A 1 91 ? -22.698 6.063 24.539 1.00 68.00 91 ASP A N 1
ATOM 742 C CA . ASP A 1 91 ? -22.276 5.343 23.334 1.00 68.00 91 ASP A CA 1
ATOM 743 C C . ASP A 1 91 ? -20.833 4.841 23.500 1.00 68.00 91 ASP A C 1
ATOM 745 O O . ASP A 1 91 ? -19.849 5.547 23.265 1.00 68.00 91 ASP A O 1
ATOM 749 N N . GLU A 1 92 ? -20.698 3.576 23.901 1.00 72.12 92 GLU A N 1
ATOM 750 C CA . GLU A 1 92 ? -19.394 2.926 24.093 1.00 72.12 92 GLU A CA 1
ATOM 751 C C . GLU A 1 92 ? -18.662 2.617 22.768 1.00 72.12 92 GLU A C 1
ATOM 753 O O . GLU A 1 92 ? -17.473 2.295 22.785 1.00 72.12 92 GLU A O 1
ATOM 758 N N . GLN A 1 93 ? -19.346 2.703 21.620 1.00 84.50 93 GLN A N 1
ATOM 759 C CA . GLN A 1 93 ? -18.832 2.238 20.330 1.00 84.50 93 GLN A CA 1
ATOM 760 C C . GLN A 1 93 ? -18.552 3.377 19.340 1.00 84.50 93 GLN A C 1
ATOM 762 O O . GLN A 1 93 ? -19.432 4.164 19.000 1.00 84.50 93 GLN A O 1
ATOM 767 N N . ILE A 1 94 ? -17.326 3.420 18.809 1.00 90.44 94 ILE A N 1
ATOM 768 C CA . ILE A 1 94 ? -16.898 4.420 17.819 1.00 90.44 94 ILE A CA 1
ATOM 769 C C . ILE A 1 94 ? -17.237 3.910 16.416 1.00 90.44 94 ILE A C 1
ATOM 771 O O . ILE A 1 94 ? -16.535 3.067 15.862 1.00 90.44 94 ILE A O 1
ATOM 775 N N . LEU A 1 95 ? -18.315 4.419 15.822 1.00 92.50 95 LEU A N 1
ATOM 776 C CA . LEU A 1 95 ? -18.766 3.982 14.492 1.00 92.50 95 LEU A CA 1
ATOM 777 C C . LEU A 1 95 ? -18.086 4.732 13.340 1.00 92.50 95 LEU A C 1
ATOM 779 O O . LEU A 1 95 ? -17.877 4.149 12.279 1.00 92.50 95 LEU A O 1
ATOM 783 N N . TYR A 1 96 ? -17.700 5.989 13.568 1.00 93.50 96 TYR A N 1
ATOM 784 C CA . TYR A 1 96 ? -17.084 6.866 12.571 1.00 93.50 96 TYR A CA 1
ATOM 785 C C . TYR A 1 96 ? -15.918 7.646 13.184 1.00 93.50 96 TYR A C 1
ATOM 787 O O . TYR A 1 96 ? -15.959 8.013 14.359 1.00 93.50 96 TYR A O 1
ATOM 795 N N . ILE A 1 97 ? -14.906 7.925 12.368 1.00 94.00 97 ILE A N 1
ATOM 796 C CA . ILE A 1 97 ? -13.811 8.858 12.642 1.00 94.00 97 ILE A CA 1
ATOM 797 C C . ILE A 1 97 ? -13.830 9.824 11.465 1.00 94.00 97 ILE A C 1
ATOM 799 O O . ILE A 1 97 ? -13.726 9.387 10.323 1.00 94.00 97 ILE A O 1
ATOM 803 N N . ASP A 1 98 ? -14.047 11.108 11.747 1.00 91.50 98 ASP A N 1
ATOM 804 C CA . ASP A 1 98 ? -14.181 12.148 10.721 1.00 91.50 98 ASP A CA 1
ATOM 805 C C . ASP A 1 98 ? -15.205 11.787 9.625 1.00 91.50 98 ASP A C 1
ATOM 807 O O . ASP A 1 98 ? -14.951 11.938 8.438 1.00 91.50 98 ASP A O 1
ATOM 811 N N . GLU A 1 99 ? -16.375 11.281 10.046 1.00 92.00 99 GLU A N 1
ATOM 812 C CA . GLU A 1 99 ? -17.501 10.852 9.186 1.00 92.00 99 GLU A CA 1
ATOM 813 C C . GLU A 1 99 ? -17.236 9.621 8.302 1.00 92.00 99 GLU A C 1
ATOM 815 O O . GLU A 1 99 ? -18.153 9.107 7.663 1.00 92.00 99 GLU A O 1
ATOM 820 N N . ILE A 1 100 ? -16.022 9.081 8.320 1.00 94.00 100 ILE A N 1
ATOM 821 C CA . ILE A 1 100 ? -15.639 7.895 7.553 1.00 94.00 100 ILE A CA 1
ATOM 822 C C . ILE A 1 100 ? -15.772 6.680 8.475 1.00 94.00 100 ILE A C 1
ATOM 824 O O . ILE A 1 100 ? -15.350 6.778 9.622 1.00 94.00 100 ILE A O 1
ATOM 828 N N . PRO A 1 101 ? -16.385 5.553 8.069 1.00 95.81 101 PRO A N 1
ATOM 829 C CA . PRO A 1 101 ? -16.386 4.325 8.865 1.00 95.81 101 PRO A CA 1
ATOM 830 C C . PRO A 1 101 ? -15.061 3.564 8.710 1.00 95.81 101 PRO A C 1
ATOM 832 O O . PRO A 1 101 ? -14.248 3.867 7.845 1.00 95.81 101 PRO A O 1
ATOM 835 N N . ARG A 1 102 ? -14.837 2.515 9.501 1.00 96.00 102 ARG A N 1
ATOM 836 C CA . ARG A 1 102 ? -13.669 1.630 9.323 1.00 96.00 102 ARG A CA 1
ATOM 837 C C . ARG A 1 102 ? -13.691 0.916 7.963 1.00 96.00 102 ARG A C 1
ATOM 839 O O . ARG A 1 102 ? -14.760 0.636 7.424 1.00 96.00 102 ARG A O 1
ATOM 846 N N . THR A 1 103 ? -12.525 0.575 7.428 1.00 97.44 103 THR A N 1
ATOM 847 C CA . THR A 1 103 ? -12.422 -0.222 6.198 1.00 97.44 103 THR A CA 1
ATOM 848 C C . THR A 1 103 ? -12.919 -1.654 6.413 1.00 97.44 103 THR A C 1
ATOM 850 O O . THR A 1 103 ? -12.762 -2.231 7.495 1.00 97.44 103 THR A O 1
ATOM 853 N N . THR A 1 104 ? -13.477 -2.266 5.369 1.00 97.25 104 THR A N 1
ATOM 854 C CA . THR A 1 104 ? -13.867 -3.691 5.353 1.00 97.25 104 THR A CA 1
ATOM 855 C C . THR A 1 104 ? -12.680 -4.632 5.548 1.00 97.25 104 THR A C 1
ATOM 857 O O . THR A 1 104 ? -12.842 -5.733 6.070 1.00 97.25 104 TH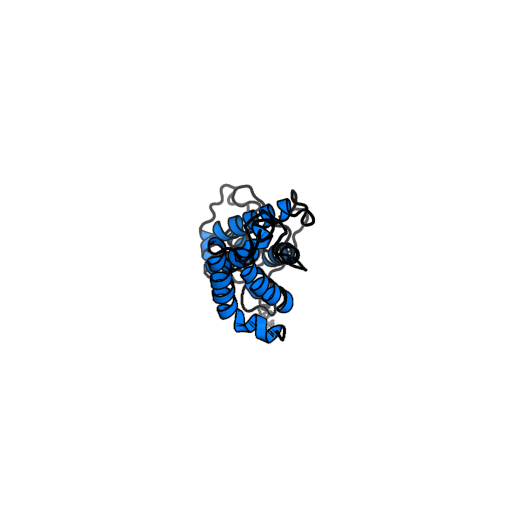R A O 1
ATOM 860 N N . GLU A 1 105 ? -11.482 -4.191 5.173 1.00 97.12 105 GLU A N 1
ATOM 861 C CA . GLU A 1 105 ? -10.235 -4.948 5.241 1.00 97.12 105 GLU A CA 1
ATOM 862 C C . GLU A 1 105 ? -9.152 -4.181 6.008 1.00 97.12 105 GLU A C 1
ATOM 864 O O . GLU A 1 105 ? -9.151 -2.948 6.011 1.00 97.12 105 GLU A O 1
ATOM 869 N N . PRO A 1 106 ? -8.198 -4.872 6.651 1.00 96.75 106 PRO A N 1
ATOM 870 C CA . PRO A 1 106 ? -7.081 -4.203 7.300 1.00 96.75 106 PRO A CA 1
ATOM 871 C C . PRO A 1 106 ? -6.115 -3.628 6.255 1.00 96.75 106 PRO A C 1
ATOM 873 O O . PRO A 1 106 ? -6.013 -4.128 5.131 1.00 96.75 106 PRO A O 1
ATOM 876 N N . TRP A 1 107 ? -5.324 -2.633 6.670 1.00 97.38 107 TRP A N 1
ATOM 877 C CA . TRP A 1 107 ? -4.382 -1.905 5.808 1.00 97.38 107 TRP A CA 1
ATOM 878 C C . TRP A 1 107 ? -3.490 -2.828 4.957 1.00 97.38 107 TRP A C 1
ATOM 880 O O . TRP A 1 107 ? -3.198 -2.522 3.805 1.00 97.38 107 TRP A O 1
ATOM 890 N N . TYR A 1 108 ? -3.061 -3.978 5.497 1.00 96.88 108 TYR A N 1
ATOM 891 C CA . TYR A 1 108 ? -2.134 -4.876 4.807 1.00 96.88 108 TYR A CA 1
ATOM 892 C C . TYR A 1 108 ? -2.786 -5.691 3.686 1.00 96.88 108 TYR A C 1
ATOM 894 O O . TYR A 1 108 ? -2.078 -6.086 2.761 1.00 96.88 108 TYR A O 1
ATOM 902 N N . GLU A 1 109 ? -4.097 -5.952 3.738 1.00 97.56 109 GLU A N 1
ATOM 903 C CA . GLU A 1 109 ? -4.803 -6.599 2.622 1.00 97.56 109 GLU A CA 1
ATOM 904 C C . GLU A 1 109 ? -5.078 -5.589 1.503 1.00 97.56 109 GLU A C 1
ATOM 906 O O . GLU A 1 109 ? -4.824 -5.892 0.337 1.00 97.56 109 GLU A O 1
ATOM 911 N N . ILE A 1 110 ? -5.464 -4.358 1.859 1.00 98.25 110 ILE A N 1
ATOM 912 C CA . ILE A 1 110 ? -5.588 -3.233 0.917 1.00 98.25 110 ILE A CA 1
ATOM 913 C C . ILE A 1 110 ? -4.250 -3.010 0.197 1.00 98.25 110 ILE A C 1
ATOM 915 O O . ILE A 1 110 ? -4.176 -3.028 -1.032 1.00 98.25 110 ILE A O 1
ATOM 919 N N . PHE A 1 111 ? -3.159 -2.913 0.961 1.00 98.12 111 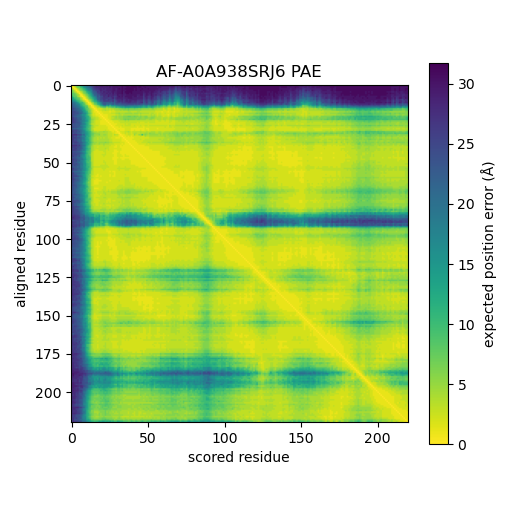PHE A N 1
ATOM 920 C CA . PHE A 1 111 ? -1.814 -2.738 0.424 1.00 98.12 111 PHE A CA 1
ATOM 921 C C . PHE A 1 111 ? -1.402 -3.876 -0.523 1.00 98.12 111 PHE A C 1
ATOM 923 O O . PHE A 1 111 ? -0.856 -3.622 -1.595 1.00 98.12 111 PHE A O 1
ATOM 930 N N . ARG A 1 112 ? -1.694 -5.140 -0.179 1.00 97.69 112 ARG A N 1
ATOM 931 C CA . ARG A 1 112 ? -1.423 -6.288 -1.064 1.00 97.69 112 ARG A CA 1
ATOM 932 C C . ARG A 1 112 ? -2.165 -6.194 -2.388 1.00 97.69 112 ARG A C 1
ATOM 934 O O . ARG A 1 112 ? -1.563 -6.483 -3.423 1.00 97.69 112 ARG A O 1
ATOM 941 N N . LYS A 1 113 ? -3.444 -5.811 -2.358 1.00 98.00 113 LYS A N 1
ATOM 942 C CA . LYS A 1 113 ? -4.261 -5.653 -3.565 1.00 98.00 113 LYS A CA 1
ATOM 943 C C . LYS A 1 113 ? -3.666 -4.593 -4.485 1.00 98.00 113 LYS A C 1
ATOM 945 O O . LYS A 1 113 ? -3.410 -4.916 -5.641 1.00 98.00 113 LYS A O 1
ATOM 950 N N . ILE A 1 114 ? -3.330 -3.415 -3.957 1.00 97.75 114 ILE A N 1
ATOM 951 C CA . ILE A 1 114 ? -2.675 -2.335 -4.717 1.00 97.75 114 ILE A CA 1
ATOM 952 C C . ILE A 1 114 ? -1.354 -2.824 -5.320 1.00 97.75 114 ILE A C 1
ATOM 954 O O . ILE A 1 114 ? -1.169 -2.803 -6.534 1.00 97.75 114 ILE A O 1
ATOM 958 N N . VAL A 1 115 ? -0.445 -3.339 -4.485 1.00 97.19 115 VAL A N 1
ATOM 959 C CA . VAL A 1 115 ? 0.911 -3.720 -4.917 1.00 97.19 115 VAL A CA 1
ATOM 960 C C . VAL A 1 115 ? 0.900 -4.819 -5.979 1.00 97.19 115 VAL A C 1
ATOM 962 O O . VAL A 1 115 ? 1.751 -4.824 -6.868 1.00 97.19 115 VAL A O 1
ATOM 965 N N . SER A 1 116 ? -0.078 -5.727 -5.936 1.00 95.88 116 SER A N 1
ATOM 966 C CA . SER A 1 116 ? -0.225 -6.782 -6.945 1.00 95.88 116 SER A CA 1
ATOM 967 C C . SER A 1 116 ? -0.488 -6.259 -8.362 1.00 95.88 116 SER A C 1
ATOM 969 O O . SER A 1 116 ? -0.270 -6.997 -9.322 1.00 95.88 116 SER A O 1
ATOM 971 N N . ARG A 1 117 ? -0.916 -4.997 -8.499 1.00 95.75 117 ARG A N 1
ATOM 972 C CA . ARG A 1 117 ? -1.225 -4.344 -9.779 1.00 95.75 117 ARG A CA 1
ATOM 973 C C . ARG A 1 117 ? -0.118 -3.430 -10.298 1.00 95.75 117 ARG A C 1
ATOM 975 O O . ARG A 1 117 ? -0.188 -2.995 -11.440 1.00 95.75 117 ARG A O 1
ATOM 982 N N . LEU A 1 118 ? 0.919 -3.170 -9.499 1.00 95.38 118 LEU A N 1
ATOM 983 C CA . LEU A 1 118 ? 1.996 -2.240 -9.869 1.00 95.38 118 LEU A CA 1
ATOM 984 C C . LEU A 1 118 ? 3.023 -2.845 -10.831 1.00 95.38 118 LEU A C 1
ATOM 986 O O . LEU A 1 118 ? 3.705 -2.117 -11.551 1.00 95.38 118 LEU A O 1
ATOM 990 N N . LEU A 1 119 ? 3.183 -4.172 -10.816 1.00 94.94 119 LEU A N 1
ATOM 991 C CA . LEU A 1 119 ? 4.214 -4.835 -11.608 1.00 94.94 119 LEU A CA 1
ATOM 992 C C . LEU A 1 119 ? 3.825 -4.860 -13.090 1.00 94.94 119 LEU A C 1
ATOM 994 O O . LEU A 1 119 ? 2.844 -5.489 -13.484 1.00 94.94 119 LEU A O 1
ATOM 998 N N . VAL A 1 120 ? 4.668 -4.260 -13.920 1.00 93.00 120 VAL A N 1
ATOM 999 C CA . VAL A 1 120 ? 4.575 -4.273 -15.376 1.00 93.00 120 VAL A CA 1
ATOM 1000 C C . VAL A 1 120 ? 5.548 -5.314 -15.921 1.00 93.00 120 VAL A C 1
ATOM 1002 O O . VAL A 1 120 ? 6.765 -5.207 -15.758 1.00 93.00 120 VAL A O 1
ATOM 1005 N N . GLN A 1 121 ? 5.031 -6.327 -16.620 1.00 88.62 121 GLN A N 1
ATOM 1006 C CA . GLN A 1 121 ? 5.871 -7.357 -17.230 1.00 88.62 121 GLN A CA 1
ATOM 1007 C C . GLN A 1 121 ? 5.369 -7.755 -18.633 1.00 88.62 121 GLN A C 1
ATOM 1009 O O . GLN A 1 121 ? 4.282 -8.323 -18.746 1.00 88.62 121 GLN A O 1
ATOM 1014 N N . PRO A 1 122 ? 6.162 -7.543 -19.708 1.00 89.88 122 PRO A N 1
ATOM 1015 C CA . PRO A 1 122 ? 7.495 -6.928 -19.729 1.00 89.88 122 PRO A CA 1
ATOM 1016 C C . PRO A 1 122 ? 7.446 -5.399 -19.593 1.00 89.88 122 PRO A C 1
ATOM 1018 O O . PRO A 1 122 ? 6.592 -4.762 -20.199 1.00 89.88 122 PRO A O 1
ATOM 1021 N N . PHE A 1 123 ? 8.422 -4.818 -18.892 1.00 89.38 123 PHE A N 1
ATOM 1022 C CA . PHE A 1 123 ? 8.655 -3.375 -18.912 1.00 89.38 123 PHE A CA 1
ATOM 1023 C C . PHE A 1 123 ? 9.387 -2.989 -20.206 1.00 89.38 123 PHE A C 1
ATOM 1025 O O . PHE A 1 123 ? 10.509 -3.429 -20.466 1.00 89.38 123 PHE A O 1
ATOM 1032 N N . ARG A 1 124 ? 8.734 -2.198 -21.049 1.00 89.62 124 ARG A N 1
ATOM 1033 C CA . ARG A 1 124 ? 9.258 -1.647 -22.304 1.00 89.62 124 ARG A CA 1
ATOM 1034 C C . ARG A 1 124 ? 9.509 -0.153 -22.153 1.00 89.62 124 ARG A C 1
ATOM 1036 O O . ARG A 1 124 ? 8.585 0.597 -21.872 1.00 89.62 124 ARG A O 1
ATOM 1043 N N . THR A 1 125 ? 10.731 0.291 -22.413 1.00 86.75 125 THR A N 1
ATOM 1044 C CA . THR A 1 125 ? 11.120 1.709 -22.292 1.00 86.75 125 THR A CA 1
ATOM 1045 C C . THR A 1 125 ? 10.318 2.642 -23.200 1.00 86.75 125 THR A C 1
ATOM 1047 O O . THR A 1 125 ? 10.138 3.802 -22.874 1.00 86.75 125 THR A O 1
ATOM 1050 N N . LEU A 1 126 ? 9.808 2.136 -24.325 1.00 88.19 126 LEU A N 1
ATOM 1051 C CA . LEU A 1 126 ? 9.038 2.921 -25.294 1.00 88.19 126 LEU A CA 1
ATOM 1052 C C . LEU A 1 126 ? 7.555 3.088 -24.931 1.00 88.19 126 LEU A C 1
ATOM 1054 O O . LEU A 1 126 ? 6.867 3.878 -25.571 1.00 88.19 126 LEU A O 1
ATOM 1058 N N . ASP A 1 127 ? 7.040 2.347 -23.950 1.00 88.88 127 ASP A N 1
ATOM 1059 C CA . ASP A 1 127 ? 5.638 2.465 -23.541 1.00 88.88 127 ASP A CA 1
ATOM 1060 C C . ASP A 1 127 ? 5.474 3.632 -22.553 1.00 88.88 127 ASP A C 1
ATOM 1062 O O . ASP A 1 127 ? 6.441 4.088 -21.944 1.00 88.88 127 ASP A O 1
ATOM 1066 N N . ALA A 1 128 ? 4.255 4.165 -22.444 1.00 83.88 128 ALA A N 1
ATOM 1067 C CA . ALA A 1 128 ? 3.913 5.174 -21.446 1.00 83.88 128 ALA A CA 1
ATOM 1068 C C . ALA A 1 128 ? 3.315 4.473 -20.227 1.00 83.88 128 ALA A C 1
ATOM 1070 O O . ALA A 1 128 ? 2.407 3.654 -20.385 1.00 83.88 128 ALA A O 1
ATOM 1071 N N . TYR A 1 129 ? 3.802 4.818 -19.039 1.00 88.94 129 TYR A N 1
ATOM 1072 C CA . TYR A 1 129 ? 3.303 4.274 -17.783 1.00 88.94 129 TYR A CA 1
ATOM 1073 C C . TYR A 1 129 ? 2.747 5.373 -16.894 1.00 88.94 129 TYR A C 1
ATOM 1075 O O . TYR A 1 129 ? 3.089 6.549 -17.038 1.00 88.94 129 TYR A O 1
ATOM 1083 N N . THR A 1 130 ? 1.870 4.969 -15.987 1.00 90.00 130 THR A N 1
ATOM 1084 C CA . THR A 1 130 ? 1.289 5.858 -14.985 1.00 90.00 130 THR A CA 1
ATOM 1085 C C . THR A 1 130 ? 2.268 6.127 -13.838 1.00 90.00 130 THR A C 1
ATOM 1087 O O . THR A 1 130 ? 3.313 5.475 -13.726 1.00 90.00 130 THR A O 1
ATOM 1090 N N . GLU A 1 131 ? 1.943 7.077 -12.958 1.00 90.00 131 GLU A N 1
ATOM 1091 C CA . GLU A 1 131 ? 2.808 7.390 -11.814 1.00 90.00 131 GLU A CA 1
ATOM 1092 C C . GLU A 1 131 ? 2.921 6.199 -10.851 1.00 90.00 131 GLU A C 1
ATOM 1094 O O . GLU A 1 131 ? 4.012 5.914 -10.351 1.00 90.00 131 GLU A O 1
ATOM 1099 N N . ALA A 1 132 ? 1.846 5.430 -10.634 1.00 92.38 132 ALA A N 1
ATOM 1100 C CA . ALA A 1 132 ? 1.901 4.231 -9.799 1.00 92.38 132 ALA A CA 1
ATOM 1101 C C . ALA A 1 132 ? 2.808 3.148 -10.387 1.00 92.38 132 ALA A C 1
ATOM 1103 O O . ALA A 1 132 ? 3.510 2.459 -9.644 1.00 92.38 132 ALA A O 1
ATOM 1104 N N . GLN A 1 133 ? 2.824 2.999 -11.711 1.00 90.38 133 GLN A N 1
ATOM 1105 C CA . GLN A 1 133 ? 3.697 2.039 -12.386 1.00 90.38 133 GLN A CA 1
ATOM 1106 C C . GLN A 1 133 ? 5.175 2.460 -12.329 1.00 90.38 133 GLN A C 1
ATOM 1108 O O . GLN A 1 133 ? 6.049 1.591 -12.282 1.00 90.38 133 GLN A O 1
ATOM 1113 N N . HIS A 1 134 ? 5.454 3.767 -12.294 1.00 85.88 134 HIS A N 1
ATOM 1114 C CA . HIS A 1 134 ? 6.805 4.316 -12.165 1.00 85.88 134 HIS A CA 1
ATOM 1115 C C . HIS A 1 134 ? 7.329 4.325 -10.737 1.00 85.88 134 HIS A C 1
ATOM 1117 O O . HIS A 1 134 ? 8.316 3.662 -10.424 1.00 85.88 134 HIS A O 1
ATOM 1123 N N . ASP A 1 135 ? 6.655 5.075 -9.876 1.00 89.06 135 ASP A N 1
ATOM 1124 C CA . ASP A 1 135 ? 7.156 5.438 -8.556 1.00 89.06 135 ASP A CA 1
ATOM 1125 C C . ASP A 1 135 ? 6.276 4.880 -7.438 1.00 89.06 135 ASP A C 1
ATOM 1127 O O . ASP A 1 135 ? 6.635 4.972 -6.262 1.00 89.06 135 ASP A O 1
ATOM 1131 N N . GLY A 1 136 ? 5.138 4.261 -7.774 1.00 94.00 136 GLY A N 1
ATOM 1132 C CA . GLY A 1 136 ? 4.165 3.771 -6.798 1.00 94.00 136 GLY A CA 1
ATOM 1133 C C . GLY A 1 136 ? 4.792 2.851 -5.756 1.00 94.00 136 GLY A C 1
ATOM 1134 O O . GLY A 1 136 ? 4.599 3.061 -4.561 1.00 94.00 136 GLY A O 1
ATOM 1135 N N . TRP A 1 137 ? 5.626 1.888 -6.168 1.00 95.69 137 TRP A N 1
ATOM 1136 C CA . TRP A 1 137 ? 6.310 1.005 -5.216 1.00 95.69 137 TRP A CA 1
ATOM 1137 C C . TRP A 1 137 ? 7.230 1.771 -4.256 1.00 95.69 137 TRP A C 1
ATOM 1139 O O . TRP A 1 137 ? 7.132 1.607 -3.036 1.00 95.69 137 TRP A O 1
ATOM 1149 N N . ARG A 1 138 ? 8.095 2.642 -4.786 1.00 94.31 138 ARG A N 1
ATOM 1150 C CA . ARG A 1 138 ? 9.029 3.454 -3.994 1.00 94.31 138 ARG A CA 1
ATOM 1151 C C . ARG A 1 138 ? 8.280 4.364 -3.019 1.00 94.31 138 ARG A C 1
ATOM 1153 O O . ARG A 1 138 ? 8.649 4.432 -1.843 1.00 94.31 138 ARG A O 1
ATOM 1160 N N . ASN A 1 139 ? 7.221 5.019 -3.487 1.00 96.06 139 ASN A N 1
ATOM 1161 C CA . ASN A 1 139 ? 6.402 5.941 -2.706 1.00 96.06 139 ASN A CA 1
ATOM 1162 C C . ASN A 1 139 ? 5.648 5.216 -1.590 1.00 96.06 139 ASN A C 1
ATOM 1164 O O . ASN A 1 139 ? 5.667 5.665 -0.443 1.00 96.06 139 ASN A O 1
ATOM 1168 N N . LEU A 1 140 ? 5.073 4.048 -1.878 1.00 97.62 140 LEU A N 1
ATOM 1169 C CA . LEU A 1 140 ? 4.412 3.219 -0.874 1.00 97.62 140 LEU A CA 1
ATOM 1170 C C . LEU A 1 140 ? 5.391 2.704 0.188 1.00 97.62 140 LEU A C 1
ATOM 1172 O O . LEU A 1 140 ? 5.102 2.785 1.382 1.00 97.62 140 LEU A O 1
ATOM 1176 N N . VAL A 1 141 ? 6.569 2.211 -0.213 1.00 96.38 141 VAL A N 1
ATOM 1177 C CA . VAL A 1 141 ? 7.609 1.768 0.732 1.00 96.38 141 VAL A CA 1
ATOM 1178 C C . VAL A 1 141 ? 8.080 2.932 1.603 1.00 96.38 141 VAL A C 1
ATOM 1180 O O . VAL A 1 141 ? 8.222 2.774 2.818 1.00 96.38 141 VAL A O 1
ATOM 1183 N N . HIS A 1 142 ? 8.300 4.109 1.014 1.00 96.44 142 HIS A N 1
ATOM 1184 C CA . HIS A 1 142 ? 8.649 5.313 1.763 1.00 96.44 142 HIS A CA 1
ATOM 1185 C C . HIS A 1 142 ? 7.558 5.678 2.778 1.00 96.44 142 HIS A C 1
ATOM 1187 O O . HIS A 1 142 ? 7.860 5.885 3.957 1.00 96.44 142 HIS A O 1
ATOM 1193 N N . CYS A 1 143 ? 6.299 5.695 2.338 1.00 97.69 143 CYS A N 1
ATOM 1194 C CA . CYS A 1 143 ? 5.147 5.991 3.176 1.00 97.69 143 CYS A CA 1
ATOM 1195 C C . CYS A 1 143 ? 5.040 5.007 4.352 1.00 97.69 143 CYS A C 1
ATOM 1197 O O . CYS A 1 143 ? 5.000 5.430 5.506 1.00 97.69 143 CYS A O 1
ATOM 1199 N N . LEU A 1 144 ? 5.122 3.698 4.097 1.00 96.25 144 LEU A N 1
ATOM 1200 C CA . LEU A 1 144 ? 5.085 2.666 5.138 1.00 96.25 144 LEU A CA 1
ATOM 1201 C C . LEU A 1 144 ? 6.233 2.790 6.142 1.00 96.25 144 LEU A C 1
ATOM 1203 O O . LEU A 1 144 ? 6.014 2.642 7.342 1.00 96.25 144 LEU A O 1
ATOM 1207 N N . ASN A 1 145 ? 7.449 3.093 5.685 1.00 95.38 145 ASN A N 1
ATOM 1208 C CA . ASN A 1 145 ? 8.590 3.284 6.582 1.00 95.38 145 ASN A CA 1
ATOM 1209 C C . ASN A 1 145 ? 8.421 4.508 7.493 1.00 95.38 145 ASN A C 1
ATOM 1211 O O . ASN A 1 145 ? 8.921 4.514 8.617 1.00 95.38 145 ASN A O 1
ATOM 1215 N N . LYS A 1 146 ? 7.735 5.547 7.011 1.00 96.56 146 LYS A N 1
ATOM 1216 C CA . LYS A 1 146 ? 7.533 6.803 7.736 1.00 96.56 146 LYS A CA 1
ATOM 1217 C C . LYS A 1 146 ? 6.292 6.782 8.636 1.00 96.56 146 LYS A C 1
ATOM 1219 O O . LYS A 1 146 ? 6.327 7.369 9.716 1.00 96.56 146 LYS A O 1
ATOM 1224 N N . HIS A 1 147 ? 5.225 6.108 8.209 1.00 95.75 147 HIS A N 1
ATOM 1225 C CA . HIS A 1 147 ? 3.896 6.182 8.823 1.00 95.75 147 HIS A CA 1
ATOM 1226 C C . HIS A 1 147 ? 3.370 4.844 9.365 1.00 95.75 147 HIS A C 1
ATOM 1228 O O . HIS A 1 147 ? 2.416 4.844 10.135 1.00 95.75 147 HIS A O 1
ATOM 1234 N N . GLY A 1 148 ? 3.986 3.709 9.023 1.00 93.06 148 GLY A N 1
ATOM 1235 C CA . GLY A 1 148 ? 3.503 2.380 9.419 1.00 93.06 148 GLY A CA 1
ATOM 1236 C C . GLY A 1 148 ? 3.868 1.933 10.837 1.00 93.06 148 GLY A C 1
ATOM 1237 O O . GLY A 1 148 ? 3.498 0.832 11.241 1.00 93.06 148 GLY A O 1
ATOM 1238 N N . ASP A 1 149 ? 4.604 2.743 11.601 1.00 90.88 149 ASP A N 1
ATOM 1239 C CA . ASP A 1 149 ? 4.973 2.402 12.976 1.00 90.88 149 ASP A CA 1
ATOM 1240 C C . ASP A 1 149 ? 3.741 2.334 13.892 1.00 90.88 149 ASP A C 1
ATOM 1242 O O . ASP A 1 149 ? 2.911 3.242 13.940 1.00 90.88 149 ASP A O 1
ATOM 1246 N N . GLY A 1 150 ? 3.644 1.252 14.663 1.00 91.31 150 GLY A N 1
ATOM 1247 C CA . GLY A 1 150 ? 2.534 0.998 15.578 1.00 91.31 150 GLY A CA 1
ATOM 1248 C C . GLY A 1 150 ? 1.322 0.291 14.971 1.00 91.31 150 GLY A C 1
ATOM 1249 O O . GLY A 1 150 ? 0.467 -0.123 15.757 1.00 91.31 150 GLY A O 1
ATOM 1250 N N . LEU A 1 151 ? 1.272 0.116 13.644 1.00 94.00 151 LEU A N 1
ATOM 1251 C CA . LEU A 1 151 ? 0.314 -0.770 12.981 1.00 94.00 151 LEU A CA 1
ATOM 1252 C C . LEU A 1 151 ? 0.651 -2.234 13.267 1.00 94.00 151 LEU A C 1
ATOM 1254 O O . LEU A 1 151 ? 1.819 -2.627 13.374 1.00 94.00 151 LEU A O 1
ATOM 1258 N N . SER A 1 152 ? -0.377 -3.063 13.361 1.00 92.81 152 SER A N 1
ATOM 1259 C CA . SER A 1 152 ? -0.214 -4.494 13.563 1.00 92.81 152 SER A CA 1
ATOM 1260 C C . SER A 1 152 ? 0.220 -5.157 12.273 1.00 92.81 152 SER A C 1
ATOM 1262 O O . SER A 1 152 ? -0.273 -4.867 11.181 1.00 92.81 152 SER A O 1
ATOM 1264 N N . LEU A 1 153 ? 1.146 -6.097 12.424 1.00 91.81 153 LEU A N 1
ATOM 1265 C CA . LEU A 1 153 ? 1.647 -6.906 11.329 1.00 91.81 153 LEU A CA 1
ATOM 1266 C C . LEU A 1 153 ? 0.935 -8.264 11.318 1.00 91.81 153 LEU A C 1
ATOM 1268 O O . LEU A 1 153 ? 0.730 -8.854 12.387 1.00 91.81 153 LEU A O 1
ATOM 1272 N N . PRO A 1 154 ? 0.590 -8.803 10.135 1.00 90.44 154 PRO A N 1
ATOM 1273 C CA . PRO A 1 154 ? 0.102 -10.168 10.038 1.00 90.44 154 PRO A CA 1
ATOM 1274 C C . PRO A 1 154 ? 1.184 -11.161 10.484 1.00 90.44 154 PRO A C 1
ATOM 1276 O O . PRO A 1 154 ? 2.385 -10.871 10.493 1.00 90.44 154 PRO A O 1
ATOM 1279 N N . GLN A 1 155 ? 0.757 -12.370 10.850 1.00 87.25 155 GLN A N 1
ATOM 1280 C CA . GLN A 1 155 ? 1.660 -13.399 11.356 1.00 87.25 155 GLN A CA 1
ATOM 1281 C C . GLN A 1 155 ? 2.804 -13.683 10.368 1.00 87.25 155 GLN A C 1
ATOM 1283 O O . GLN A 1 155 ? 2.576 -13.982 9.200 1.00 87.25 155 GLN A O 1
ATOM 1288 N N . GLY A 1 156 ? 4.040 -13.638 10.870 1.00 86.31 156 GLY A N 1
ATOM 1289 C CA . GLY A 1 156 ? 5.247 -13.917 10.088 1.00 86.31 156 GLY A CA 1
ATOM 1290 C C . GLY A 1 156 ? 5.899 -12.687 9.451 1.00 86.31 156 GLY A C 1
ATOM 1291 O O . GLY A 1 156 ? 7.047 -12.794 9.032 1.00 86.31 156 GLY A O 1
ATOM 1292 N N . ALA A 1 157 ? 5.231 -11.530 9.434 1.00 91.19 157 ALA A N 1
ATOM 1293 C CA . ALA A 1 157 ? 5.843 -10.273 9.015 1.00 91.19 157 ALA A CA 1
ATOM 1294 C C . ALA A 1 157 ? 6.540 -9.583 10.199 1.00 91.19 157 ALA A C 1
ATOM 1296 O O . ALA A 1 157 ? 5.976 -9.454 11.286 1.00 91.19 157 ALA A O 1
ATOM 1297 N N . THR A 1 158 ? 7.773 -9.123 9.984 1.00 90.94 158 THR A N 1
ATOM 1298 C CA . THR A 1 158 ? 8.552 -8.326 10.947 1.00 90.94 158 THR A CA 1
ATOM 1299 C C . THR A 1 158 ? 8.664 -6.856 10.551 1.00 90.94 158 THR A C 1
ATOM 1301 O O . THR A 1 158 ? 9.173 -6.055 11.328 1.00 90.94 158 THR A O 1
ATOM 1304 N N . SER A 1 159 ? 8.220 -6.492 9.347 1.00 91.94 159 SER A N 1
ATOM 1305 C CA . SER A 1 159 ? 8.090 -5.104 8.899 1.00 91.94 159 SER A CA 1
ATOM 1306 C C . SER A 1 159 ? 6.849 -4.931 8.013 1.00 91.94 159 SER A C 1
ATOM 1308 O O . SER A 1 159 ? 6.380 -5.921 7.443 1.00 91.94 159 SER A O 1
ATOM 1310 N N . PRO A 1 160 ? 6.320 -3.702 7.848 1.00 92.44 160 PRO A N 1
ATOM 1311 C CA . PRO A 1 160 ? 5.124 -3.472 7.036 1.00 92.44 160 PRO A CA 1
ATOM 1312 C C . PRO A 1 160 ? 5.278 -3.929 5.582 1.00 92.44 160 PRO A C 1
ATOM 1314 O O . PRO A 1 160 ? 4.391 -4.555 5.019 1.00 92.44 160 PRO A O 1
ATOM 1317 N N . VAL A 1 161 ? 6.452 -3.716 4.989 1.00 93.94 161 VAL A N 1
ATOM 1318 C CA . VAL A 1 161 ? 6.744 -4.125 3.608 1.00 93.94 161 VAL A CA 1
ATOM 1319 C C . VAL A 1 161 ? 6.731 -5.654 3.445 1.00 93.94 161 VAL A C 1
ATOM 1321 O O . VAL A 1 161 ? 6.452 -6.169 2.362 1.00 93.94 161 VAL A O 1
ATOM 1324 N N . GLN A 1 162 ? 6.977 -6.415 4.521 1.00 94.50 162 GLN A N 1
ATOM 1325 C CA . GLN A 1 162 ? 7.035 -7.875 4.450 1.00 94.50 162 GLN A CA 1
ATOM 1326 C C . GLN A 1 162 ? 5.691 -8.567 4.218 1.00 94.50 162 GLN A C 1
ATOM 1328 O O . GLN A 1 162 ? 5.671 -9.771 3.963 1.00 94.50 162 GLN A O 1
ATOM 1333 N N . VAL A 1 163 ? 4.582 -7.827 4.255 1.00 94.31 163 VAL A N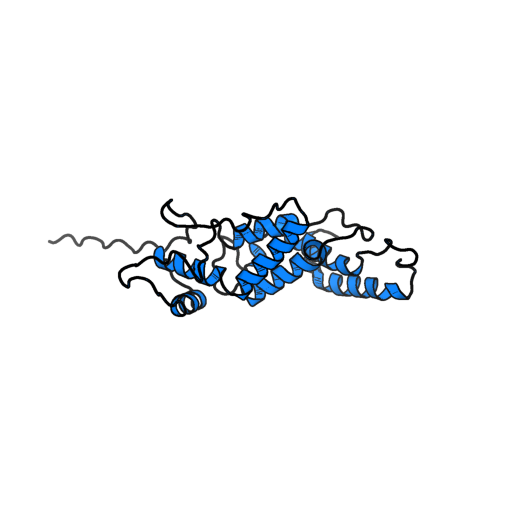 1
ATOM 1334 C CA . VAL A 1 163 ? 3.267 -8.378 3.911 1.00 94.31 163 VAL A CA 1
ATOM 1335 C C . VAL A 1 163 ? 3.149 -8.723 2.423 1.00 94.31 163 VAL A C 1
ATOM 1337 O O . VAL A 1 163 ? 2.277 -9.512 2.065 1.00 94.31 163 VAL A O 1
ATOM 1340 N N . ILE A 1 164 ? 4.036 -8.185 1.579 1.00 96.81 164 ILE A N 1
ATOM 1341 C CA . ILE A 1 164 ? 4.157 -8.505 0.152 1.00 96.81 164 ILE A CA 1
ATOM 1342 C C . ILE A 1 164 ? 5.148 -9.661 -0.042 1.00 96.81 164 ILE A C 1
ATOM 1344 O O . ILE A 1 164 ? 6.218 -9.622 0.566 1.00 96.81 164 ILE A O 1
ATOM 1348 N N . PRO A 1 165 ? 4.876 -10.671 -0.891 1.00 95.44 165 PRO A N 1
ATOM 1349 C CA . PRO A 1 165 ? 5.822 -11.754 -1.173 1.00 95.44 165 PRO A CA 1
ATOM 1350 C C . PRO A 1 165 ? 7.180 -11.257 -1.692 1.00 95.44 165 PRO A C 1
ATOM 1352 O O . PRO A 1 165 ? 7.233 -10.338 -2.504 1.00 95.44 165 PRO A O 1
ATOM 1355 N N . ALA A 1 166 ? 8.275 -11.898 -1.267 1.00 95.88 166 ALA A N 1
ATOM 1356 C CA . ALA A 1 166 ? 9.641 -11.486 -1.618 1.00 95.88 166 ALA A CA 1
ATOM 1357 C C . ALA A 1 166 ? 9.880 -11.375 -3.134 1.00 95.88 166 ALA A C 1
ATOM 1359 O O . ALA A 1 166 ? 10.419 -10.365 -3.571 1.00 95.88 166 ALA A O 1
ATOM 1360 N N . ASP A 1 167 ? 9.421 -12.351 -3.925 1.00 96.69 167 ASP A N 1
ATOM 1361 C CA . ASP A 1 167 ? 9.544 -12.317 -5.393 1.00 96.69 167 ASP A CA 1
ATOM 1362 C C . ASP A 1 167 ? 8.939 -11.036 -5.990 1.00 96.69 167 ASP A C 1
ATOM 1364 O O . ASP A 1 167 ? 9.605 -10.347 -6.758 1.00 96.69 167 ASP A O 1
ATOM 1368 N N . LEU A 1 168 ? 7.728 -10.653 -5.569 1.00 97.06 168 LEU A N 1
ATOM 1369 C CA . LEU A 1 168 ? 7.083 -9.433 -6.055 1.00 97.06 168 LEU A CA 1
ATOM 1370 C C . LEU A 1 168 ? 7.843 -8.173 -5.616 1.00 97.06 168 LEU A C 1
ATOM 1372 O O . LEU A 1 168 ? 8.061 -7.287 -6.436 1.00 97.06 168 LEU A O 1
ATOM 1376 N N . ARG A 1 169 ? 8.304 -8.110 -4.360 1.00 96.38 169 ARG A N 1
ATOM 1377 C CA . ARG A 1 169 ? 9.095 -6.966 -3.866 1.00 96.38 169 ARG A CA 1
ATOM 1378 C C . ARG A 1 169 ? 10.372 -6.766 -4.674 1.00 96.38 169 ARG A C 1
ATOM 1380 O O . ARG A 1 169 ? 10.626 -5.662 -5.132 1.00 96.38 169 ARG A O 1
ATOM 1387 N N . HIS A 1 170 ? 11.141 -7.833 -4.888 1.00 96.25 170 HIS A N 1
ATOM 1388 C CA . HIS A 1 170 ? 12.399 -7.751 -5.629 1.00 96.25 170 HIS A CA 1
ATOM 1389 C C . HIS A 1 170 ? 12.174 -7.380 -7.098 1.00 96.25 170 HIS A C 1
ATOM 1391 O O . HIS A 1 170 ? 12.945 -6.605 -7.656 1.00 96.25 170 HIS A O 1
ATOM 1397 N N . ARG A 1 171 ? 11.095 -7.863 -7.725 1.00 95.75 171 ARG A N 1
ATOM 1398 C CA . ARG A 1 171 ? 10.737 -7.439 -9.087 1.00 95.75 171 ARG A CA 1
ATOM 1399 C C . ARG A 1 171 ? 10.356 -5.963 -9.157 1.00 95.75 171 ARG A C 1
ATOM 1401 O O . ARG A 1 171 ? 10.798 -5.286 -10.077 1.00 95.75 171 ARG A O 1
ATOM 1408 N N . LEU A 1 172 ? 9.584 -5.464 -8.193 1.00 95.69 172 LEU A N 1
ATOM 1409 C CA . LEU A 1 172 ? 9.222 -4.047 -8.119 1.00 95.69 172 LEU A CA 1
ATOM 1410 C C . LEU A 1 172 ? 10.434 -3.156 -7.810 1.00 95.69 172 LEU A C 1
ATOM 1412 O O . LEU A 1 172 ? 10.573 -2.097 -8.413 1.00 95.69 172 LEU A O 1
ATOM 1416 N N . ASP A 1 173 ? 11.355 -3.607 -6.953 1.00 94.06 173 ASP A N 1
ATOM 1417 C CA . ASP A 1 173 ? 12.629 -2.922 -6.696 1.00 94.06 173 ASP A CA 1
ATOM 1418 C C . ASP A 1 173 ? 13.475 -2.782 -7.972 1.00 94.06 173 ASP A C 1
ATOM 1420 O O . ASP A 1 173 ? 14.150 -1.768 -8.162 1.00 94.06 173 ASP A O 1
ATOM 1424 N N . LEU A 1 174 ? 13.456 -3.795 -8.848 1.00 92.94 174 LEU A N 1
ATOM 1425 C CA . LEU A 1 174 ? 14.127 -3.722 -10.145 1.00 92.94 174 LEU A CA 1
ATOM 1426 C C . LEU A 1 174 ? 13.355 -2.869 -11.154 1.00 92.94 174 LEU A C 1
ATOM 1428 O O . LEU A 1 174 ? 13.991 -2.102 -11.868 1.00 92.94 174 LEU A O 1
ATOM 1432 N N . GLN A 1 175 ? 12.021 -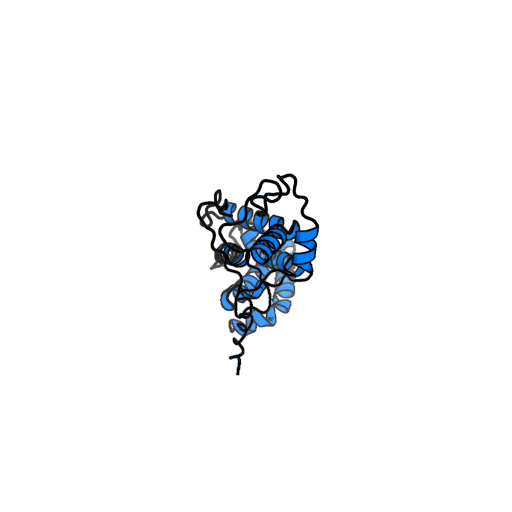2.960 -11.206 1.00 93.38 175 GLN A N 1
ATOM 1433 C CA . GLN A 1 175 ? 11.188 -2.105 -12.062 1.00 93.38 175 GLN A CA 1
ATOM 1434 C C . GLN A 1 175 ? 11.434 -0.620 -11.777 1.00 93.38 175 GLN A C 1
ATOM 1436 O O . GLN A 1 175 ? 11.638 0.144 -12.712 1.00 93.38 175 GLN A O 1
ATOM 1441 N N . ASP A 1 176 ? 11.519 -0.245 -10.500 1.00 89.50 176 ASP A N 1
ATOM 1442 C CA . ASP A 1 176 ? 11.835 1.110 -10.028 1.00 89.50 176 ASP A CA 1
ATOM 1443 C C . ASP A 1 176 ? 13.177 1.649 -10.571 1.00 89.50 176 ASP A C 1
ATOM 1445 O O . ASP A 1 176 ? 13.374 2.858 -10.674 1.00 89.50 176 ASP A O 1
ATOM 1449 N N . CYS A 1 177 ? 14.112 0.771 -10.961 1.00 89.94 177 CYS A N 1
ATOM 1450 C CA . CYS A 1 177 ? 15.345 1.196 -11.630 1.00 89.94 177 CYS A CA 1
ATOM 1451 C C . CYS A 1 177 ? 15.076 1.699 -13.055 1.00 89.94 177 CYS A C 1
ATOM 1453 O O . CYS A 1 177 ? 15.774 2.593 -13.522 1.00 89.94 177 CYS A O 1
ATOM 1455 N N . PHE A 1 178 ? 14.091 1.123 -13.752 1.00 88.50 178 PHE A N 1
ATOM 1456 C CA . PHE A 1 178 ? 13.779 1.427 -15.151 1.00 88.50 178 PHE A CA 1
ATOM 1457 C C . PHE A 1 178 ? 12.937 2.690 -15.340 1.00 88.50 178 PHE A C 1
ATOM 1459 O O . PHE A 1 178 ? 12.756 3.101 -16.485 1.00 88.50 178 PHE A O 1
ATOM 1466 N N . SER A 1 179 ? 12.447 3.322 -14.268 1.00 83.31 179 SER A N 1
ATOM 1467 C CA . SER A 1 179 ? 11.633 4.540 -14.364 1.00 83.31 179 SER A CA 1
ATOM 1468 C C . SER A 1 179 ? 12.342 5.656 -15.137 1.00 83.31 179 SER A C 1
ATOM 1470 O O . SER A 1 179 ? 11.732 6.259 -16.013 1.00 83.31 179 SER A O 1
ATOM 1472 N N . GLU A 1 180 ? 13.652 5.823 -14.939 1.00 83.69 180 GLU A N 1
ATOM 1473 C CA . GLU A 1 180 ? 14.475 6.815 -15.658 1.00 83.69 180 GLU A CA 1
ATOM 1474 C C . GLU A 1 180 ? 14.636 6.513 -17.155 1.00 83.69 180 GLU A C 1
ATOM 1476 O O . GLU A 1 180 ? 14.975 7.390 -17.944 1.00 83.69 180 GLU A O 1
ATOM 1481 N N . LEU A 1 181 ? 14.411 5.260 -17.561 1.00 87.62 181 LEU A N 1
ATOM 1482 C CA . LEU A 1 181 ? 14.486 4.819 -18.955 1.00 87.62 181 LEU A CA 1
ATOM 1483 C C . LEU A 1 181 ? 13.117 4.824 -19.644 1.00 87.62 181 LEU A C 1
ATOM 1485 O O . LEU A 1 181 ? 13.015 4.458 -20.815 1.00 87.62 181 LEU A O 1
ATOM 1489 N N . SER A 1 182 ? 12.058 5.177 -18.925 1.00 86.69 182 SER A N 1
ATOM 1490 C CA . SER A 1 182 ? 10.712 5.255 -19.474 1.00 86.69 182 SER A CA 1
ATOM 1491 C C . SER A 1 182 ? 10.561 6.375 -20.491 1.00 86.69 182 SER A C 1
ATOM 1493 O O . SER A 1 182 ? 11.201 7.416 -20.392 1.00 86.69 182 SER A O 1
ATOM 1495 N N . GLY A 1 183 ? 9.707 6.171 -21.486 1.00 83.69 183 GLY A N 1
ATOM 1496 C CA . GLY A 1 183 ? 9.507 7.105 -22.587 1.00 83.69 183 GLY A CA 1
ATOM 1497 C C . GLY A 1 183 ? 10.629 7.114 -23.631 1.00 83.69 183 GLY A C 1
ATOM 1498 O O . GLY A 1 183 ? 10.415 7.620 -24.737 1.00 83.69 183 GLY A O 1
ATOM 1499 N N . LEU A 1 184 ? 11.790 6.505 -23.356 1.00 86.19 184 LEU A N 1
ATOM 1500 C CA . LEU A 1 184 ? 12.875 6.410 -24.330 1.00 86.19 184 LEU A CA 1
ATOM 1501 C C . LEU A 1 184 ? 12.422 5.616 -25.561 1.00 86.19 184 LEU A C 1
ATOM 1503 O O . LEU A 1 184 ? 12.064 4.436 -25.498 1.00 86.19 184 LEU A O 1
ATOM 1507 N N . GLY A 1 185 ? 12.494 6.273 -26.714 1.00 84.19 185 GLY A N 1
ATOM 1508 C CA . GLY A 1 185 ? 12.064 5.763 -28.012 1.00 84.19 185 GLY A CA 1
ATOM 1509 C C . GLY A 1 185 ? 10.654 6.191 -28.427 1.00 84.19 185 GLY A C 1
ATOM 1510 O O . GLY A 1 185 ? 10.256 5.879 -29.549 1.00 84.19 185 GLY A O 1
ATOM 1511 N N . GLN A 1 186 ? 9.909 6.921 -27.586 1.00 84.31 186 GLN A N 1
ATOM 1512 C CA . GLN A 1 186 ? 8.578 7.436 -27.946 1.00 84.31 186 GLN A CA 1
ATOM 1513 C C . GLN A 1 186 ? 8.630 8.547 -28.993 1.00 84.31 186 GLN A C 1
ATOM 1515 O O . GLN A 1 186 ? 7.745 8.654 -29.844 1.00 84.31 186 GLN A O 1
ATOM 1520 N N . PHE A 1 187 ? 9.675 9.371 -28.946 1.00 81.56 187 PHE A N 1
ATOM 1521 C CA . PHE A 1 187 ? 9.842 10.515 -29.833 1.00 81.56 187 PHE A CA 1
ATOM 1522 C C . PHE A 1 187 ? 11.144 10.409 -30.620 1.00 81.56 187 PHE A C 1
ATOM 1524 O O . PHE A 1 187 ? 12.151 9.881 -30.147 1.00 81.56 187 PHE A O 1
ATOM 1531 N N . VAL A 1 188 ? 11.136 10.948 -31.841 1.00 76.19 188 VAL A N 1
ATOM 1532 C CA . VAL A 1 188 ? 12.335 11.017 -32.683 1.00 76.19 188 VAL A CA 1
ATOM 1533 C C . VAL A 1 188 ? 13.408 11.829 -31.953 1.00 76.19 188 VAL A C 1
ATOM 1535 O O . VAL A 1 188 ? 13.207 13.010 -31.691 1.00 76.19 188 VAL A O 1
ATOM 1538 N N . GLY A 1 189 ? 14.540 11.192 -31.649 1.00 73.62 189 GLY A N 1
ATOM 1539 C CA . GLY A 1 189 ? 15.670 11.806 -30.945 1.00 73.62 189 GLY A CA 1
ATOM 1540 C C . GLY A 1 189 ? 15.775 11.455 -29.457 1.00 73.62 189 GLY A C 1
ATOM 1541 O O . GLY A 1 189 ? 16.867 11.570 -28.914 1.00 73.62 189 GLY A O 1
ATOM 1542 N N . SER A 1 190 ? 14.711 10.945 -28.825 1.00 80.62 190 SER A N 1
ATOM 1543 C CA . SER A 1 190 ? 14.770 10.434 -27.447 1.00 80.62 190 SER A CA 1
ATOM 1544 C C . SER A 1 190 ? 15.223 8.976 -27.477 1.00 80.62 190 SER A C 1
ATOM 1546 O O . SER A 1 190 ? 14.427 8.043 -27.527 1.00 80.62 190 SER A O 1
ATOM 1548 N N . THR A 1 191 ? 16.530 8.773 -27.602 1.00 82.69 191 THR A N 1
ATOM 1549 C CA . THR A 1 191 ? 17.161 7.449 -27.658 1.00 82.69 191 THR A CA 1
ATOM 1550 C C . THR A 1 191 ? 18.440 7.471 -26.839 1.00 82.69 191 THR A C 1
ATOM 1552 O O . THR A 1 191 ? 19.028 8.531 -26.657 1.00 82.69 191 THR A O 1
ATOM 1555 N N . LEU A 1 192 ? 18.937 6.296 -26.451 1.00 82.12 192 LEU A N 1
ATOM 1556 C CA . LEU A 1 192 ? 20.213 6.159 -25.738 1.00 82.12 192 LEU A CA 1
ATOM 1557 C C . LEU A 1 192 ? 21.439 6.656 -26.528 1.00 82.12 192 LEU A C 1
ATOM 1559 O O . LEU A 1 192 ? 22.516 6.799 -25.958 1.00 82.12 192 LEU A O 1
ATOM 1563 N N . GLU A 1 193 ? 21.304 6.892 -27.836 1.00 82.62 193 GLU A N 1
ATOM 1564 C CA . GLU A 1 193 ? 22.366 7.482 -28.662 1.00 82.62 193 GLU A CA 1
ATOM 1565 C C . GLU A 1 193 ? 22.442 9.011 -28.515 1.00 82.62 193 GLU A C 1
ATOM 1567 O O . GLU A 1 193 ? 23.443 9.612 -28.905 1.00 82.62 193 GLU A O 1
ATOM 1572 N N . SER A 1 194 ? 21.404 9.645 -27.960 1.00 82.00 194 SER A N 1
ATOM 1573 C CA . SER A 1 194 ? 21.378 11.084 -27.708 1.00 82.00 194 SER A CA 1
ATOM 1574 C C . SER A 1 194 ? 22.236 11.430 -26.495 1.00 82.00 194 SER A C 1
ATOM 1576 O O . SER A 1 194 ? 22.079 10.833 -25.432 1.00 82.00 194 SER A O 1
ATOM 1578 N N . GLU A 1 195 ? 23.119 12.422 -26.633 1.00 81.62 195 GLU A N 1
ATOM 1579 C CA . GLU A 1 195 ? 23.912 12.942 -25.508 1.00 81.62 195 GLU A CA 1
ATOM 1580 C C . GLU A 1 195 ? 23.013 13.460 -24.377 1.00 81.62 195 GLU A C 1
ATOM 1582 O O . GLU A 1 195 ? 23.333 13.262 -23.206 1.00 81.62 195 GLU A O 1
ATOM 1587 N N . ASP A 1 196 ? 21.859 14.036 -24.729 1.00 80.69 196 ASP A N 1
ATOM 1588 C CA . ASP A 1 196 ? 20.892 14.579 -23.773 1.00 80.69 196 ASP A CA 1
ATOM 1589 C C . ASP A 1 196 ? 20.209 13.491 -22.929 1.00 80.69 196 ASP A C 1
ATOM 1591 O O . ASP A 1 196 ? 19.708 13.806 -21.861 1.00 80.69 196 ASP A O 1
ATOM 1595 N N . GLU A 1 197 ? 20.219 12.225 -23.364 1.00 82.50 197 GLU A N 1
ATOM 1596 C CA . GLU A 1 197 ? 19.553 11.096 -22.686 1.00 82.50 197 GLU A CA 1
ATOM 1597 C C . GLU A 1 197 ? 20.553 10.185 -21.945 1.00 82.50 197 GLU A C 1
ATOM 1599 O O . GLU A 1 197 ? 20.176 9.181 -21.339 1.00 82.50 197 GLU A O 1
ATOM 1604 N N . GLN A 1 198 ? 21.857 10.500 -21.973 1.00 82.81 198 GLN A N 1
ATOM 1605 C CA . GLN A 1 198 ? 22.873 9.679 -21.297 1.00 82.81 198 GLN A CA 1
ATOM 1606 C C . GLN A 1 198 ? 22.708 9.673 -19.773 1.00 82.81 198 GLN A C 1
ATOM 1608 O O . GLN A 1 198 ? 23.037 8.671 -19.133 1.00 82.81 198 GLN A O 1
ATOM 1613 N N . TYR A 1 199 ? 22.159 10.746 -19.191 1.00 85.56 199 TYR A N 1
ATOM 1614 C CA . TYR A 1 199 ? 21.914 10.813 -17.748 1.00 85.56 199 TYR A CA 1
ATOM 1615 C C . TYR A 1 199 ? 20.932 9.725 -17.282 1.00 85.56 199 TYR A C 1
ATOM 1617 O O . TYR A 1 199 ? 21.135 9.161 -16.211 1.00 85.56 199 TYR A O 1
ATOM 1625 N N . CYS A 1 200 ? 19.950 9.344 -18.111 1.00 85.88 200 CYS A N 1
ATOM 1626 C CA . CYS A 1 200 ? 18.998 8.274 -17.803 1.00 85.88 200 CYS A CA 1
ATOM 1627 C C . CYS A 1 200 ? 19.701 6.931 -17.555 1.00 85.88 200 CYS A C 1
ATOM 1629 O O . CYS A 1 200 ? 19.294 6.149 -16.696 1.00 85.88 200 CYS A O 1
ATOM 1631 N N . VAL A 1 201 ? 20.788 6.653 -18.287 1.00 87.69 201 VAL A N 1
ATOM 1632 C CA . VAL A 1 201 ? 21.601 5.440 -18.094 1.00 87.69 201 VAL A CA 1
ATOM 1633 C C . VAL A 1 201 ? 22.383 5.512 -16.792 1.00 87.69 201 VAL A C 1
ATOM 1635 O O . VAL A 1 201 ? 22.446 4.523 -16.058 1.00 87.69 201 VAL A O 1
ATOM 1638 N N . ASP A 1 202 ? 22.984 6.664 -16.501 1.00 89.00 202 ASP A N 1
ATOM 1639 C CA . ASP A 1 202 ? 23.727 6.864 -15.260 1.00 89.00 202 ASP A CA 1
ATOM 1640 C C . ASP A 1 202 ? 22.806 6.723 -14.042 1.00 89.00 202 ASP A C 1
ATOM 1642 O O . ASP A 1 202 ? 23.162 6.023 -13.088 1.00 89.00 202 ASP A O 1
ATOM 1646 N N . ASP A 1 203 ? 21.605 7.299 -14.092 1.00 89.31 203 ASP A N 1
ATOM 1647 C CA . ASP A 1 203 ? 20.616 7.205 -13.020 1.00 89.31 203 ASP A CA 1
ATOM 1648 C C . ASP A 1 203 ? 20.074 5.779 -12.872 1.00 89.31 203 ASP A C 1
ATOM 1650 O O . ASP A 1 203 ? 20.085 5.244 -11.758 1.00 89.31 203 ASP A O 1
ATOM 1654 N N . PHE A 1 204 ? 19.759 5.090 -13.977 1.00 90.81 204 PHE A N 1
ATOM 1655 C CA . PHE A 1 204 ? 19.442 3.657 -13.967 1.00 90.81 204 PHE A CA 1
ATOM 1656 C C . PHE A 1 204 ? 20.537 2.837 -13.262 1.00 90.81 204 PHE A C 1
ATOM 1658 O O . PHE A 1 204 ? 20.255 2.059 -12.347 1.00 90.81 204 PHE A O 1
ATOM 1665 N N . ILE A 1 205 ? 21.808 3.021 -13.644 1.00 91.12 205 ILE A N 1
ATOM 1666 C CA . ILE A 1 205 ? 22.944 2.297 -13.051 1.00 91.12 205 ILE A CA 1
ATOM 1667 C C . ILE A 1 205 ? 23.090 2.639 -11.564 1.00 91.12 205 ILE A C 1
ATOM 1669 O O . ILE A 1 205 ? 23.380 1.756 -10.747 1.00 91.12 205 ILE A O 1
ATOM 1673 N N . ASN A 1 206 ? 22.927 3.909 -11.197 1.00 91.44 206 ASN A N 1
ATOM 1674 C CA . ASN A 1 206 ? 23.048 4.364 -9.818 1.00 91.44 206 ASN A CA 1
ATOM 1675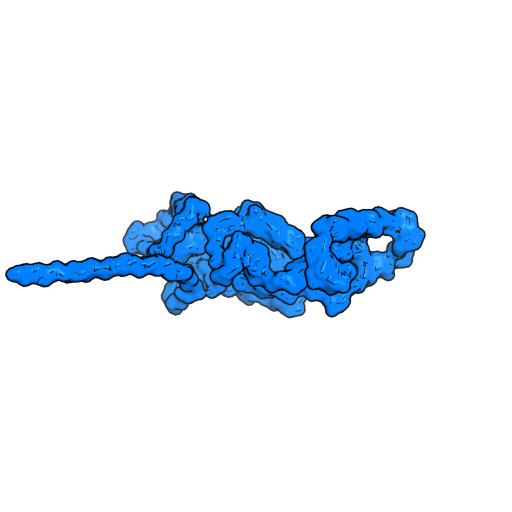 C C . ASN A 1 206 ? 21.962 3.751 -8.931 1.00 91.44 206 ASN A C 1
ATOM 1677 O O . ASN A 1 206 ? 22.297 3.238 -7.861 1.00 91.44 206 ASN A O 1
ATOM 1681 N N . ILE A 1 207 ? 20.708 3.721 -9.389 1.00 89.94 207 ILE A N 1
ATOM 1682 C CA . ILE A 1 207 ? 19.604 3.081 -8.665 1.00 89.94 207 ILE A CA 1
ATOM 1683 C C . ILE A 1 207 ? 19.844 1.569 -8.588 1.00 89.94 207 ILE A C 1
ATOM 1685 O O . ILE A 1 207 ? 19.824 1.010 -7.488 1.00 89.94 207 ILE A O 1
ATOM 1689 N N . LEU A 1 208 ? 20.193 0.912 -9.700 1.00 92.06 208 LEU A N 1
ATOM 1690 C CA . LEU A 1 208 ? 20.433 -0.536 -9.750 1.00 92.06 208 LEU A CA 1
ATOM 1691 C C . LEU A 1 208 ? 21.529 -0.987 -8.771 1.00 92.06 208 LEU A C 1
ATOM 1693 O O . LEU A 1 208 ? 21.392 -2.011 -8.101 1.00 92.06 208 LEU A O 1
ATOM 1697 N N . ARG A 1 209 ? 22.597 -0.195 -8.599 1.00 92.62 209 ARG A N 1
ATOM 1698 C CA . ARG A 1 209 ? 23.667 -0.473 -7.617 1.00 92.62 209 ARG A CA 1
ATOM 1699 C C . ARG A 1 209 ? 23.171 -0.542 -6.172 1.00 92.62 209 ARG A C 1
ATOM 1701 O O . ARG A 1 209 ? 23.848 -1.152 -5.338 1.00 92.62 209 ARG A O 1
ATOM 1708 N N . THR A 1 210 ? 22.029 0.071 -5.868 1.00 92.00 210 THR A N 1
ATOM 1709 C CA . THR A 1 210 ? 21.388 0.006 -4.547 1.00 92.00 210 THR A CA 1
ATOM 1710 C C . THR A 1 210 ? 20.486 -1.222 -4.377 1.00 92.00 210 THR A C 1
ATOM 1712 O O . THR A 1 210 ? 20.139 -1.557 -3.248 1.00 92.00 210 THR A O 1
ATOM 1715 N N . ARG A 1 211 ? 20.159 -1.943 -5.462 1.00 93.19 211 ARG A N 1
ATOM 1716 C CA . ARG A 1 211 ? 19.226 -3.088 -5.488 1.00 93.19 211 ARG A CA 1
ATOM 1717 C C . ARG A 1 211 ? 19.919 -4.458 -5.544 1.00 93.19 211 ARG A C 1
ATOM 1719 O O . ARG A 1 211 ? 19.377 -5.408 -6.100 1.00 93.19 211 ARG A O 1
ATOM 1726 N N . LYS A 1 212 ? 21.113 -4.586 -4.953 1.00 93.12 212 LYS A N 1
ATOM 1727 C CA . LYS A 1 212 ? 21.925 -5.825 -5.002 1.00 93.12 212 LYS A CA 1
ATOM 1728 C C . LYS A 1 212 ? 21.174 -7.065 -4.524 1.00 93.12 212 LYS A C 1
ATOM 1730 O O . LYS A 1 212 ? 21.263 -8.101 -5.163 1.00 93.12 212 LYS A O 1
ATOM 1735 N N . GLU A 1 213 ? 20.409 -6.939 -3.443 1.00 93.88 213 GLU A N 1
ATOM 1736 C CA . GLU A 1 213 ? 19.619 -8.046 -2.896 1.00 93.88 213 GLU A CA 1
ATOM 1737 C C . GLU A 1 213 ? 18.581 -8.561 -3.904 1.00 93.88 213 GLU A C 1
ATOM 1739 O O . GLU A 1 213 ? 18.413 -9.766 -4.039 1.00 93.88 213 GLU A O 1
ATOM 1744 N N . ALA A 1 214 ? 17.926 -7.668 -4.654 1.00 94.50 214 ALA A N 1
ATOM 1745 C CA . ALA A 1 214 ? 16.954 -8.059 -5.671 1.00 94.50 214 ALA A CA 1
ATOM 1746 C C . ALA A 1 214 ? 17.618 -8.769 -6.862 1.00 94.50 214 ALA A C 1
ATOM 1748 O O . ALA A 1 214 ? 17.091 -9.770 -7.341 1.00 94.50 214 ALA A O 1
ATOM 1749 N N . VAL A 1 215 ? 18.789 -8.287 -7.298 1.00 93.25 215 VAL A N 1
ATOM 1750 C CA . VAL A 1 215 ? 19.601 -8.926 -8.351 1.00 93.25 215 VAL A CA 1
ATOM 1751 C C . VAL A 1 215 ? 20.043 -10.327 -7.919 1.00 93.25 215 VAL A C 1
ATOM 1753 O O . VAL A 1 215 ? 19.833 -11.289 -8.650 1.00 93.25 215 VAL A O 1
ATOM 1756 N N . GLU A 1 216 ? 20.581 -10.458 -6.703 1.00 95.19 216 GLU A N 1
ATOM 1757 C CA . GLU A 1 216 ? 21.006 -11.744 -6.138 1.00 95.19 216 GLU A CA 1
ATOM 1758 C C . GLU A 1 216 ? 19.830 -12.715 -5.961 1.00 95.19 216 GLU A C 1
ATOM 1760 O O . GLU A 1 216 ? 19.956 -13.899 -6.266 1.00 95.19 216 GLU A O 1
ATOM 1765 N N . PHE A 1 217 ? 18.676 -12.232 -5.488 1.00 96.00 217 PHE A N 1
ATOM 1766 C CA . PHE A 1 217 ? 17.485 -13.059 -5.284 1.00 96.00 217 PHE A CA 1
ATOM 1767 C C . PHE A 1 217 ? 16.925 -13.616 -6.600 1.00 96.00 217 PHE A C 1
ATOM 1769 O O . PHE A 1 217 ? 16.446 -14.750 -6.632 1.00 96.00 217 PHE A O 1
ATOM 1776 N N . LEU A 1 218 ? 16.960 -12.816 -7.669 1.00 93.94 218 LEU A N 1
ATOM 1777 C CA . LEU A 1 218 ? 16.399 -13.164 -8.977 1.00 93.94 218 LEU A CA 1
ATOM 1778 C C . LEU A 1 218 ? 17.404 -13.851 -9.919 1.00 93.94 218 LEU A C 1
ATOM 1780 O O . LEU A 1 218 ? 17.009 -14.212 -11.025 1.00 93.94 218 LEU A O 1
ATOM 1784 N N . ASP A 1 219 ? 18.647 -14.071 -9.472 1.00 93.38 219 ASP A N 1
ATOM 1785 C CA . ASP A 1 219 ? 19.728 -14.725 -10.231 1.00 93.38 219 ASP A CA 1
ATOM 1786 C C . ASP A 1 219 ? 20.041 -14.013 -11.568 1.00 93.38 219 ASP A C 1
ATOM 1788 O O . ASP A 1 219 ? 20.072 -14.634 -12.634 1.00 93.38 219 ASP A O 1
ATOM 1792 N N . LEU A 1 220 ? 20.220 -12.682 -11.503 1.00 87.69 220 LEU A N 1
ATOM 1793 C CA . LEU A 1 220 ? 20.508 -11.793 -12.645 1.00 87.69 220 LEU A CA 1
ATOM 1794 C C . LEU A 1 220 ? 21.966 -11.310 -12.707 1.00 87.69 220 LEU A C 1
ATOM 1796 O O . LEU A 1 220 ? 22.600 -11.129 -11.642 1.00 87.69 220 LEU A O 1
#

Foldseek 3Di:
DDDPDPDPDPDQQDPQDLDDDPPADADALQPPADLVDQVSLVVLLVSLLVCLVVVVLLQLVLLSCVVSVHDADPSSVVSVVPDDDPDDPPPPHDRDDVNHGHHSDHSLVSVQSSLVSLQDPPDDQQDDHDPCVACSLVSVVVSQVVRVPRPDDPPPDPGSVVSHDPLSNLRSLLSNLCSLSHNQPNDVQSHC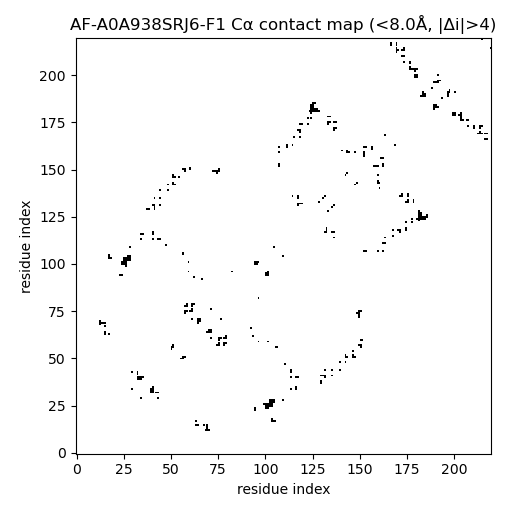VHPVSVVSVVSSVVSVVVSVVSCVVVVD